Protein AF-A0A838TQR0-F1 (afdb_monomer_lite)

Structure (mmCIF, N/CA/C/O backbone):
data_AF-A0A838TQR0-F1
#
_entry.id   AF-A0A838TQR0-F1
#
loop_
_atom_site.group_PDB
_atom_site.id
_atom_site.type_symbol
_atom_site.label_atom_id
_atom_site.label_alt_id
_atom_site.label_comp_id
_atom_site.label_asym_id
_atom_site.label_entity_id
_atom_site.label_seq_id
_atom_site.pdbx_PDB_ins_code
_atom_site.Cartn_x
_atom_site.Cartn_y
_atom_site.Cartn_z
_atom_site.occupancy
_atom_site.B_iso_or_equiv
_atom_site.auth_seq_id
_atom_site.auth_comp_id
_atom_site.auth_asym_id
_atom_site.auth_atom_id
_atom_site.pdbx_PDB_model_num
ATOM 1 N N . MET A 1 1 ? 44.674 24.552 -0.986 1.00 38.97 1 MET A N 1
ATOM 2 C CA . MET A 1 1 ? 43.868 24.131 0.173 1.00 38.97 1 MET A CA 1
ATOM 3 C C . MET A 1 1 ? 42.492 23.821 -0.377 1.00 38.97 1 MET A C 1
ATOM 5 O O . MET A 1 1 ? 41.743 24.749 -0.631 1.00 38.97 1 MET A O 1
ATOM 9 N N . SER A 1 2 ? 42.257 22.562 -0.740 1.00 34.66 2 SER A N 1
ATOM 10 C CA . SER A 1 2 ? 40.967 22.082 -1.241 1.00 34.66 2 SER A CA 1
ATOM 11 C C . SER A 1 2 ? 40.223 21.453 -0.073 1.00 34.66 2 SER A C 1
ATOM 13 O O . SER A 1 2 ? 40.778 20.594 0.614 1.00 34.66 2 SER A O 1
ATOM 15 N N . GLU A 1 3 ? 39.014 21.939 0.168 1.00 34.41 3 GLU A N 1
ATOM 16 C CA . GLU A 1 3 ? 38.084 21.421 1.164 1.00 34.41 3 GLU A CA 1
ATOM 17 C C . GLU A 1 3 ? 37.769 19.961 0.825 1.00 34.41 3 GLU A C 1
ATOM 19 O O . GLU A 1 3 ? 37.373 19.641 -0.294 1.00 34.41 3 GLU A O 1
ATOM 24 N N . GLY A 1 4 ? 38.062 19.065 1.768 1.00 31.77 4 GLY A N 1
ATOM 25 C CA . GLY A 1 4 ? 37.747 17.651 1.642 1.00 31.77 4 GLY A CA 1
ATOM 26 C C . GLY A 1 4 ? 36.256 17.450 1.860 1.00 31.77 4 GLY A C 1
ATOM 27 O O . GLY A 1 4 ? 35.763 17.670 2.966 1.00 31.77 4 GLY A O 1
ATOM 28 N N . GLU A 1 5 ? 35.556 17.032 0.810 1.00 29.95 5 GLU A N 1
ATOM 29 C CA . GLU A 1 5 ? 34.219 16.459 0.915 1.00 29.95 5 GLU A CA 1
ATOM 30 C C . GLU A 1 5 ? 34.296 15.214 1.804 1.00 29.95 5 GLU A C 1
ATOM 32 O O . GLU A 1 5 ? 34.915 14.205 1.460 1.00 29.95 5 GLU A O 1
ATOM 37 N N . VAL A 1 6 ? 33.694 15.308 2.988 1.00 29.98 6 VAL A N 1
ATOM 38 C CA . VAL A 1 6 ? 33.450 14.152 3.845 1.00 29.98 6 VAL A CA 1
ATOM 39 C C . VAL A 1 6 ? 32.319 13.369 3.193 1.00 29.98 6 VAL A C 1
ATOM 41 O O . VAL A 1 6 ? 31.145 13.687 3.363 1.00 29.98 6 VAL A O 1
ATOM 44 N N . VAL A 1 7 ? 32.686 12.355 2.415 1.00 31.33 7 VAL A N 1
ATOM 45 C CA . VAL A 1 7 ? 31.759 11.312 1.981 1.00 31.33 7 VAL A CA 1
ATOM 46 C C . VAL A 1 7 ? 31.368 10.533 3.235 1.00 31.33 7 VAL A C 1
ATOM 48 O O . VAL A 1 7 ? 32.143 9.731 3.751 1.00 31.33 7 VAL A O 1
ATOM 51 N N . ILE A 1 8 ? 30.187 10.830 3.777 1.00 29.53 8 ILE A N 1
ATOM 52 C CA . ILE A 1 8 ? 29.560 10.001 4.804 1.00 29.53 8 ILE A CA 1
ATOM 53 C C . ILE A 1 8 ? 29.036 8.770 4.070 1.00 29.53 8 ILE A C 1
ATOM 55 O O . ILE A 1 8 ? 27.977 8.814 3.446 1.00 29.53 8 ILE A O 1
ATOM 59 N N . GLU A 1 9 ? 29.807 7.686 4.089 1.00 27.02 9 GLU A N 1
ATOM 60 C CA . GLU A 1 9 ? 29.288 6.384 3.686 1.00 27.02 9 GLU A CA 1
ATOM 61 C C . GLU A 1 9 ? 28.129 6.025 4.630 1.00 27.02 9 GLU A C 1
ATOM 63 O O . GLU A 1 9 ? 28.304 6.085 5.852 1.00 27.02 9 GLU A O 1
ATOM 68 N N . PRO A 1 10 ? 26.931 5.699 4.112 1.00 32.59 10 PRO A N 1
ATOM 69 C CA . PRO A 1 10 ? 25.857 5.219 4.960 1.00 32.59 10 PRO A CA 1
ATOM 70 C C . PRO A 1 10 ? 26.317 3.909 5.592 1.00 32.59 10 PRO A C 1
ATOM 72 O O . PRO A 1 10 ? 26.606 2.938 4.890 1.00 32.59 10 PRO A O 1
ATOM 75 N N . ASP A 1 11 ? 26.400 3.904 6.921 1.00 31.05 11 ASP A N 1
ATOM 76 C CA . ASP A 1 11 ? 26.649 2.709 7.710 1.00 31.05 11 ASP A CA 1
ATOM 77 C C . ASP A 1 11 ? 25.532 1.698 7.419 1.00 31.05 11 ASP A C 1
ATOM 79 O O . ASP A 1 11 ? 24.408 1.782 7.912 1.00 31.05 11 ASP A O 1
ATOM 83 N N . MET A 1 12 ? 25.842 0.776 6.511 1.00 32.06 12 MET A N 1
ATOM 84 C CA . MET A 1 12 ? 24.984 -0.321 6.082 1.00 32.06 12 MET A CA 1
ATOM 85 C C . MET A 1 12 ? 25.081 -1.509 7.046 1.00 32.06 12 MET A C 1
ATOM 87 O O . MET A 1 12 ? 24.573 -2.591 6.725 1.00 32.06 12 MET A O 1
ATOM 91 N N . SER A 1 13 ? 25.709 -1.347 8.222 1.00 32.78 13 SER A N 1
ATOM 92 C CA . SER A 1 13 ? 25.583 -2.330 9.287 1.00 32.78 13 SER A CA 1
ATOM 93 C C . SER A 1 13 ? 24.125 -2.341 9.747 1.00 32.78 13 SER A C 1
ATOM 95 O O . SER A 1 13 ? 23.623 -1.501 10.490 1.00 32.78 13 SER A O 1
ATOM 97 N N . ARG A 1 14 ? 23.383 -3.305 9.196 1.00 42.62 14 ARG A N 1
ATOM 98 C CA . ARG A 1 14 ? 22.066 -3.706 9.670 1.00 42.62 14 ARG A CA 1
ATOM 99 C C . ARG A 1 14 ? 22.234 -4.244 11.086 1.00 42.62 14 ARG A C 1
ATOM 101 O O . ARG A 1 14 ? 22.196 -5.454 11.298 1.00 42.62 14 ARG A O 1
ATOM 108 N N . ASP A 1 15 ? 22.312 -3.345 12.056 1.00 35.53 15 ASP A N 1
ATOM 109 C CA . ASP A 1 15 ? 21.733 -3.597 13.360 1.00 35.53 15 ASP A CA 1
ATOM 110 C C . ASP A 1 15 ? 20.229 -3.754 13.111 1.00 35.53 15 ASP A C 1
ATOM 112 O O . ASP A 1 15 ? 19.407 -2.846 13.257 1.00 35.53 15 ASP A O 1
ATOM 116 N N . HIS A 1 16 ? 19.844 -4.971 12.723 1.00 42.84 16 HIS A N 1
ATOM 117 C CA . HIS A 1 16 ? 18.622 -5.552 13.232 1.00 42.84 16 HIS A CA 1
ATOM 118 C C . HIS A 1 16 ? 18.764 -5.506 14.754 1.00 42.84 16 HIS A C 1
ATOM 120 O O . HIS A 1 16 ? 19.134 -6.505 15.357 1.00 42.84 16 HIS A O 1
ATOM 126 N N . GLN A 1 17 ? 18.540 -4.332 15.367 1.00 45.12 17 GLN A N 1
ATOM 127 C CA . GLN A 1 17 ? 18.356 -4.222 16.802 1.00 45.12 17 GLN A CA 1
ATOM 128 C C . GLN A 1 17 ? 17.392 -5.335 17.140 1.00 45.12 17 GLN A C 1
ATOM 130 O O . GLN A 1 17 ? 16.280 -5.346 16.601 1.00 45.12 17 GLN A O 1
ATOM 135 N N . ASP A 1 18 ? 17.885 -6.301 17.912 1.00 49.47 18 ASP A N 1
ATOM 136 C CA . ASP A 1 18 ? 17.183 -7.523 18.245 1.00 49.47 18 ASP A CA 1
ATOM 137 C C . ASP A 1 18 ? 15.794 -7.107 18.734 1.00 49.47 18 ASP A C 1
ATOM 139 O O . ASP A 1 18 ? 15.617 -6.638 19.862 1.00 49.47 18 ASP A O 1
ATOM 143 N N . VAL A 1 19 ? 14.797 -7.216 17.853 1.00 51.38 19 VAL A N 1
ATOM 144 C CA . VAL A 1 19 ? 13.394 -6.927 18.179 1.00 51.38 19 VAL A CA 1
ATOM 145 C C . VAL A 1 19 ? 12.918 -7.953 19.221 1.00 51.38 19 VAL A C 1
ATOM 147 O O . VAL A 1 19 ? 11.976 -7.706 19.971 1.00 51.38 19 VAL A O 1
ATOM 150 N N . ASP A 1 20 ? 13.654 -9.065 19.323 1.00 51.81 20 ASP A N 1
ATOM 151 C CA . ASP A 1 20 ? 13.573 -10.092 20.354 1.00 51.81 20 ASP A CA 1
ATOM 152 C C . ASP A 1 20 ? 14.434 -9.830 21.598 1.00 51.81 20 ASP A C 1
ATOM 154 O O . ASP A 1 20 ? 14.350 -10.595 22.565 1.00 51.81 20 ASP A O 1
ATOM 158 N N . SER A 1 21 ? 15.217 -8.746 21.649 1.00 62.72 21 SER A N 1
ATOM 159 C CA . SER A 1 21 ? 15.931 -8.400 22.874 1.00 62.72 21 SER A CA 1
ATOM 160 C C . SER A 1 21 ? 14.900 -8.087 23.952 1.00 62.72 21 SER A C 1
ATOM 162 O O . SER A 1 21 ? 13.988 -7.268 23.790 1.00 62.72 21 SER A O 1
ATOM 164 N N . LYS A 1 22 ? 15.047 -8.746 25.103 1.00 63.50 22 LYS A N 1
ATOM 165 C CA . LYS A 1 22 ? 14.212 -8.490 26.284 1.00 63.50 22 LYS A CA 1
ATOM 166 C C . LYS A 1 22 ? 14.175 -6.998 26.643 1.00 63.50 22 LYS A C 1
ATOM 168 O O . LYS A 1 22 ? 13.172 -6.522 27.169 1.00 63.50 22 LYS A O 1
ATOM 173 N N . ASP A 1 23 ? 15.238 -6.260 26.319 1.00 65.75 23 ASP A N 1
ATOM 174 C CA . ASP A 1 23 ? 15.335 -4.818 26.524 1.00 65.75 23 ASP A CA 1
ATOM 175 C C . ASP A 1 23 ? 14.471 -3.989 25.569 1.00 65.75 23 ASP A C 1
ATOM 177 O O . ASP A 1 23 ? 13.824 -3.045 26.033 1.00 65.75 23 ASP A O 1
ATOM 181 N N . PHE A 1 24 ? 14.389 -4.352 24.283 1.00 67.88 24 PHE A N 1
ATOM 182 C CA . PHE A 1 24 ? 13.462 -3.714 23.345 1.00 67.88 24 PHE A CA 1
ATOM 183 C C . PHE A 1 24 ? 12.014 -3.869 23.825 1.00 67.88 24 PHE A C 1
ATOM 185 O O . PHE A 1 24 ? 11.260 -2.893 23.869 1.00 67.88 24 PHE A O 1
ATOM 192 N N . ARG A 1 25 ? 11.645 -5.077 24.272 1.00 68.06 25 ARG A N 1
ATOM 193 C CA . ARG A 1 25 ? 10.298 -5.384 24.782 1.00 68.06 25 ARG A CA 1
ATOM 194 C C . ARG A 1 25 ? 9.963 -4.605 26.051 1.00 68.06 25 ARG A C 1
ATOM 196 O O . ARG A 1 25 ? 8.901 -3.996 26.130 1.00 68.06 25 ARG A O 1
ATOM 203 N N . ARG A 1 26 ? 10.893 -4.557 27.013 1.00 69.12 26 ARG A N 1
ATOM 204 C CA . ARG A 1 26 ? 10.710 -3.863 28.300 1.00 69.12 26 ARG A CA 1
ATOM 205 C C . ARG A 1 26 ? 10.408 -2.369 28.143 1.00 69.12 26 ARG A C 1
ATOM 207 O O . ARG A 1 26 ? 9.740 -1.807 29.003 1.00 69.12 26 ARG A O 1
ATOM 214 N N . LYS A 1 27 ? 10.908 -1.723 27.084 1.00 75.56 27 LYS A N 1
ATOM 215 C CA . LYS A 1 27 ? 10.713 -0.281 26.852 1.00 75.56 27 LYS A CA 1
ATOM 216 C C . LYS A 1 27 ? 9.588 0.026 25.865 1.00 75.56 27 LYS A C 1
ATOM 218 O O . LYS A 1 27 ? 8.801 0.933 26.111 1.00 75.56 27 LYS A O 1
ATOM 223 N N . THR A 1 28 ? 9.508 -0.719 24.765 1.00 78.00 28 THR A N 1
ATOM 224 C CA . THR A 1 28 ? 8.593 -0.400 23.657 1.00 78.00 28 THR A CA 1
ATOM 225 C C . THR A 1 28 ? 7.153 -0.765 23.978 1.00 78.00 28 THR A C 1
ATOM 227 O O . THR A 1 28 ? 6.253 -0.001 23.648 1.00 78.00 28 THR A O 1
ATOM 230 N N . LEU A 1 29 ? 6.923 -1.912 24.625 1.00 79.00 29 LEU A N 1
ATOM 231 C CA . LEU A 1 29 ? 5.567 -2.393 24.879 1.00 79.00 29 LEU A CA 1
ATOM 232 C C . LEU A 1 29 ? 4.777 -1.432 25.793 1.00 79.00 29 LEU A C 1
ATOM 234 O O . LEU A 1 29 ? 3.723 -0.976 25.354 1.00 79.00 29 LEU A O 1
ATOM 238 N N . PRO A 1 30 ? 5.304 -0.984 26.955 1.00 83.31 30 PRO A N 1
ATOM 239 C CA . PRO A 1 30 ? 4.598 -0.004 27.786 1.00 83.31 30 PRO A CA 1
ATOM 240 C C . PRO A 1 30 ? 4.387 1.345 27.087 1.00 83.31 30 PRO A C 1
ATOM 242 O O . PRO A 1 30 ? 3.348 1.978 27.250 1.00 83.31 30 PRO A O 1
ATOM 245 N N . ALA A 1 31 ? 5.359 1.797 26.286 1.00 84.94 31 ALA A N 1
ATOM 246 C CA . ALA A 1 31 ? 5.232 3.045 25.534 1.00 84.94 31 ALA A CA 1
ATOM 247 C C . ALA A 1 31 ? 4.132 2.957 24.466 1.00 84.94 31 ALA A C 1
ATOM 249 O O . ALA A 1 31 ? 3.400 3.922 24.247 1.00 84.94 31 ALA A O 1
ATOM 250 N N . LEU A 1 32 ? 4.002 1.798 23.819 1.00 84.00 32 LEU A N 1
ATOM 251 C CA . LEU A 1 32 ? 2.978 1.540 22.817 1.00 84.00 32 LEU A CA 1
ATOM 252 C C . LEU A 1 32 ? 1.589 1.402 23.448 1.00 84.00 32 LEU A C 1
ATOM 254 O O . LEU A 1 32 ? 0.643 1.978 22.922 1.00 84.00 32 LEU A O 1
ATOM 258 N N . GLU A 1 33 ? 1.471 0.719 24.587 1.00 84.25 33 GLU A N 1
ATOM 259 C CA . GLU A 1 33 ? 0.237 0.673 25.384 1.00 84.25 33 GLU A CA 1
ATOM 260 C C . GLU A 1 33 ? -0.217 2.078 25.791 1.00 84.25 33 GLU A C 1
ATOM 262 O O . GLU A 1 33 ? -1.377 2.440 25.600 1.00 84.25 33 GLU A O 1
ATOM 267 N N . GLU A 1 34 ? 0.705 2.906 26.284 1.00 86.81 34 GLU A N 1
ATOM 268 C CA . GLU A 1 34 ? 0.414 4.290 26.659 1.00 86.81 34 GLU A CA 1
ATOM 269 C C . GLU A 1 34 ? 0.047 5.153 25.444 1.00 86.81 34 GLU A C 1
ATOM 271 O O . GLU A 1 34 ? -0.871 5.970 25.498 1.00 86.81 34 GLU A O 1
ATOM 276 N N . PHE A 1 35 ? 0.730 4.977 24.310 1.00 89.00 35 PHE A N 1
ATOM 277 C CA . PHE A 1 35 ? 0.359 5.650 23.066 1.00 89.00 35 PHE A CA 1
ATOM 278 C C . PHE A 1 35 ? -1.048 5.267 22.616 1.00 89.00 35 PHE A C 1
ATOM 280 O O . PHE A 1 35 ? -1.826 6.148 22.256 1.00 89.00 35 PHE A O 1
ATOM 287 N N . VAL A 1 36 ? -1.387 3.979 22.660 1.00 85.44 36 VAL A N 1
ATOM 288 C CA . VAL A 1 36 ? -2.709 3.477 22.284 1.00 85.44 36 VAL A CA 1
ATOM 289 C C . VAL A 1 36 ? -3.773 4.068 23.207 1.00 85.44 36 VAL A C 1
ATOM 291 O O . VAL A 1 36 ? -4.711 4.680 22.705 1.00 85.44 36 VAL A O 1
ATOM 294 N N . LYS A 1 37 ? -3.571 4.029 24.531 1.00 86.31 37 LYS A N 1
ATOM 295 C CA . LYS A 1 37 ? -4.474 4.644 25.521 1.00 86.31 37 LYS A CA 1
ATOM 296 C C . LYS A 1 37 ? -4.683 6.138 25.285 1.00 86.31 37 LYS A C 1
ATOM 298 O O . LYS A 1 37 ? -5.816 6.605 25.240 1.00 86.31 37 LYS A O 1
ATOM 303 N N . ARG A 1 38 ? -3.610 6.899 25.059 1.00 88.88 38 ARG A N 1
ATOM 304 C CA . ARG A 1 38 ? -3.718 8.338 24.752 1.00 88.88 38 ARG A CA 1
ATOM 305 C C . ARG A 1 38 ? -4.386 8.604 23.406 1.00 88.88 38 ARG A C 1
ATOM 307 O O . ARG A 1 38 ? -5.100 9.595 23.272 1.00 88.88 38 ARG A O 1
ATOM 314 N N . SER A 1 39 ? -4.184 7.724 22.427 1.00 89.38 39 SER A N 1
ATOM 315 C CA . SE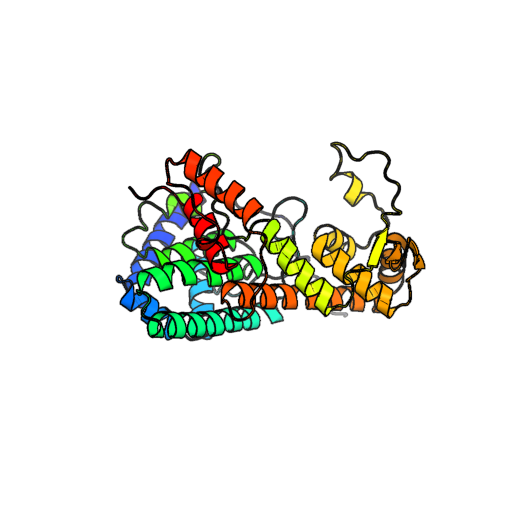R A 1 39 ? -4.818 7.836 21.113 1.00 89.38 39 SER A CA 1
ATOM 316 C C . SER A 1 39 ? -6.337 7.703 21.198 1.00 89.38 39 SER A C 1
ATOM 318 O O . SER A 1 39 ? -7.020 8.301 20.374 1.00 89.38 39 SER A O 1
ATOM 320 N N . GLU A 1 40 ? -6.888 7.023 22.211 1.00 87.62 40 GLU A N 1
ATOM 321 C CA . GLU A 1 40 ? -8.341 6.973 22.442 1.00 87.62 40 GLU A CA 1
ATOM 322 C C . GLU A 1 40 ? -8.957 8.366 22.584 1.00 87.62 40 GLU A C 1
ATOM 324 O O . GLU A 1 40 ? -10.038 8.622 22.065 1.00 87.62 40 GLU A O 1
ATOM 329 N N . LEU A 1 41 ? -8.246 9.299 23.225 1.00 87.69 41 LEU A N 1
ATOM 330 C CA . LEU A 1 41 ? -8.719 10.675 23.404 1.00 87.69 41 LEU A CA 1
ATOM 331 C C . LEU A 1 41 ? -8.808 11.441 22.079 1.00 87.69 41 LEU A C 1
ATOM 333 O O . LEU A 1 41 ? -9.540 12.422 21.984 1.00 87.69 41 LEU A O 1
ATOM 337 N N . THR A 1 42 ? -8.040 11.019 21.072 1.00 88.94 42 THR A N 1
ATOM 338 C CA . THR A 1 42 ? -7.986 11.662 19.753 1.00 88.94 42 THR A CA 1
ATOM 339 C C . THR A 1 42 ? -8.881 10.956 18.735 1.00 88.94 42 THR A C 1
ATOM 341 O O . THR A 1 42 ? -9.584 11.622 17.982 1.00 88.94 42 THR A O 1
ATOM 344 N N . ILE A 1 43 ? -8.858 9.622 18.708 1.00 90.94 43 ILE A N 1
ATOM 345 C CA . ILE A 1 43 ? -9.573 8.787 17.731 1.00 90.94 43 ILE A CA 1
ATOM 346 C C . ILE A 1 43 ? -11.003 8.480 18.211 1.00 90.94 43 ILE A C 1
ATOM 348 O O . ILE A 1 43 ? -11.919 8.357 17.403 1.00 90.94 43 ILE A O 1
ATOM 352 N N . GLY A 1 44 ? -11.214 8.392 19.525 1.00 90.38 44 GLY A N 1
ATOM 353 C CA . GLY A 1 44 ? -12.473 7.997 20.148 1.00 90.38 44 GLY A CA 1
ATOM 354 C C . GLY A 1 44 ? -12.531 6.519 20.536 1.00 90.38 44 GLY A C 1
ATOM 355 O O . GLY A 1 44 ? -11.768 5.687 20.040 1.00 90.38 44 GLY A O 1
ATOM 356 N N . SER A 1 45 ? -13.467 6.202 21.431 1.00 89.38 45 SER A N 1
ATOM 357 C CA . SER A 1 45 ? -13.665 4.866 22.005 1.00 89.38 45 SER A CA 1
ATOM 358 C C . SER A 1 45 ? -14.807 4.085 21.351 1.00 89.38 45 SER A C 1
ATOM 360 O O . SER A 1 45 ? -14.872 2.864 21.488 1.00 89.38 45 SER A O 1
ATOM 362 N N . THR A 1 46 ? -15.702 4.750 20.609 1.00 92.62 46 THR A N 1
ATOM 363 C CA . THR A 1 46 ? -16.813 4.088 19.900 1.00 92.62 46 THR A CA 1
ATOM 364 C C . THR A 1 46 ? -16.572 3.997 18.390 1.00 92.62 46 THR A C 1
ATOM 366 O O . THR A 1 46 ? -15.816 4.799 17.830 1.00 92.62 46 THR A O 1
ATOM 369 N N . PRO A 1 47 ? -17.220 3.053 17.678 1.00 94.81 47 PRO A N 1
ATOM 370 C CA . PRO A 1 47 ? -17.169 3.000 16.220 1.00 94.81 47 PRO A CA 1
ATOM 371 C C . PRO A 1 47 ? -17.518 4.336 15.543 1.00 94.81 47 PRO A C 1
ATOM 373 O O . PRO A 1 47 ? -16.791 4.781 14.660 1.00 94.81 47 PRO A O 1
ATOM 376 N N . GLU A 1 48 ? -18.570 5.014 16.005 1.00 96.50 48 GLU A N 1
ATOM 377 C CA . GLU A 1 48 ? -19.032 6.314 15.497 1.00 96.50 48 GLU A CA 1
ATOM 378 C C . GLU A 1 48 ? -17.929 7.371 15.580 1.00 96.50 48 GLU A C 1
ATOM 380 O O . GLU A 1 48 ? -17.655 8.071 14.607 1.00 96.50 48 GLU A O 1
ATOM 385 N N . GLN A 1 49 ? -17.279 7.476 16.743 1.00 95.69 49 GLN A N 1
ATOM 386 C CA . GLN A 1 49 ? -16.233 8.468 16.974 1.00 95.69 49 GLN A CA 1
ATOM 387 C C . GLN A 1 49 ? -15.013 8.206 16.093 1.00 95.69 49 GLN A C 1
ATOM 389 O O . GLN A 1 49 ? -14.475 9.142 15.511 1.00 95.69 49 GLN A O 1
ATOM 394 N N . ARG A 1 50 ? -14.625 6.940 15.922 1.00 94.88 50 ARG A N 1
ATOM 395 C CA . ARG A 1 50 ? -13.471 6.569 15.092 1.00 94.88 50 ARG A CA 1
ATOM 396 C C . ARG A 1 50 ? -13.723 6.796 13.608 1.00 94.88 50 ARG A C 1
ATOM 398 O O . ARG A 1 50 ? -12.835 7.278 12.905 1.00 94.88 50 ARG A O 1
ATOM 405 N N . VAL A 1 51 ? -14.934 6.506 13.128 1.00 96.56 51 VAL A N 1
ATOM 406 C CA . VAL A 1 51 ? -15.332 6.852 11.757 1.00 96.56 51 VAL A CA 1
ATOM 407 C C . VAL A 1 51 ? -15.352 8.370 11.577 1.00 96.56 51 VAL A C 1
ATOM 409 O O . VAL A 1 51 ? -14.834 8.868 10.577 1.00 96.56 51 VAL A O 1
ATOM 412 N N . ALA A 1 52 ? -15.883 9.122 12.545 1.00 96.12 52 ALA A N 1
ATOM 413 C CA . ALA A 1 52 ? -15.876 10.583 12.508 1.00 96.12 52 ALA A CA 1
ATOM 414 C C . ALA A 1 52 ? -14.446 11.149 12.486 1.00 96.12 52 ALA A C 1
ATOM 416 O O . ALA A 1 52 ? -14.139 12.002 11.656 1.00 96.12 52 ALA A O 1
ATOM 417 N N . TRP A 1 53 ? -13.552 10.626 13.329 1.00 95.56 53 TRP A N 1
ATOM 418 C CA . TRP A 1 53 ? -12.138 10.990 13.330 1.00 95.56 53 TRP A CA 1
ATOM 419 C C . TRP A 1 53 ? -11.510 10.750 11.958 1.00 95.56 53 TRP A C 1
ATOM 421 O O . TRP A 1 53 ? -10.923 11.660 11.381 1.00 95.56 53 TRP A O 1
ATOM 431 N N . LEU A 1 54 ? -11.684 9.556 11.392 1.00 94.44 54 LEU A N 1
ATOM 432 C CA . LEU A 1 54 ? -11.030 9.181 10.143 1.00 94.44 54 LEU A CA 1
ATOM 433 C C . LEU A 1 54 ? -11.593 9.935 8.924 1.00 94.44 54 LEU A C 1
ATOM 435 O O . LEU A 1 54 ? -10.838 10.294 8.021 1.00 94.44 54 LEU A O 1
ATOM 439 N N . THR A 1 55 ? -12.895 10.234 8.914 1.00 94.62 55 THR A N 1
ATOM 440 C CA . THR A 1 55 ? -13.547 11.042 7.864 1.00 94.62 55 THR A CA 1
ATOM 441 C C . THR A 1 55 ? -13.188 12.528 7.925 1.00 94.62 55 THR A C 1
ATOM 443 O O . THR A 1 55 ? -13.268 13.205 6.905 1.00 94.62 55 THR A O 1
ATOM 446 N N . GLN A 1 56 ? -12.749 13.028 9.084 1.00 95.19 56 GLN A N 1
ATOM 447 C CA . GLN A 1 56 ? -12.328 14.422 9.285 1.00 95.19 56 GLN A CA 1
ATOM 448 C C . GLN A 1 56 ? -10.802 14.593 9.358 1.00 95.19 56 GLN A C 1
ATOM 450 O O . GLN A 1 56 ? -10.307 15.719 9.443 1.00 95.19 56 GLN A O 1
ATOM 455 N N . LEU A 1 57 ? -10.047 13.492 9.337 1.00 95.81 57 LEU A N 1
ATOM 456 C CA . LEU A 1 57 ? -8.597 13.498 9.474 1.00 95.81 57 LEU A CA 1
ATOM 457 C C . LEU A 1 57 ? -7.950 14.257 8.310 1.00 95.81 57 LEU A C 1
ATOM 459 O O . LEU A 1 57 ? -8.142 13.912 7.143 1.00 95.81 57 LEU A O 1
ATOM 463 N N . SER A 1 58 ? -7.162 15.288 8.619 1.00 97.19 58 SER A N 1
ATOM 464 C CA . SER A 1 58 ? -6.401 16.001 7.595 1.00 97.19 58 SER A CA 1
ATOM 465 C C . SER A 1 58 ? -5.192 15.169 7.137 1.00 97.19 58 SER A C 1
ATOM 467 O O . SER A 1 58 ? -4.656 14.380 7.923 1.00 97.19 58 SER A O 1
ATOM 469 N N . PRO A 1 59 ? -4.701 15.367 5.899 1.00 96.94 59 PRO A N 1
ATOM 470 C CA . PRO A 1 59 ? -3.512 14.667 5.415 1.00 96.94 59 PRO A CA 1
ATOM 471 C C . PRO A 1 59 ? -2.272 14.867 6.300 1.00 96.94 59 PRO A C 1
ATOM 473 O O . PRO A 1 59 ? -1.578 13.904 6.611 1.00 96.94 59 PRO A O 1
ATOM 476 N N . HIS A 1 60 ? -2.041 16.092 6.784 1.00 95.81 60 HIS A N 1
ATOM 477 C CA . HIS A 1 60 ? -0.936 16.393 7.701 1.00 95.81 60 HIS A CA 1
ATOM 478 C C . HIS A 1 60 ? -1.089 15.662 9.041 1.00 95.81 60 HIS A C 1
ATOM 480 O O . HIS A 1 60 ? -0.143 15.047 9.524 1.00 95.81 60 HIS A O 1
ATOM 486 N N . ASN A 1 61 ? -2.297 15.656 9.616 1.00 95.75 61 ASN A N 1
ATOM 487 C CA . ASN A 1 61 ? -2.547 14.966 10.881 1.00 95.75 61 ASN A CA 1
ATOM 488 C C . ASN A 1 61 ? -2.377 13.447 10.739 1.00 95.75 61 ASN A C 1
ATOM 490 O O . ASN A 1 61 ? -1.944 12.799 11.687 1.00 95.75 61 ASN A O 1
ATOM 494 N N . MET A 1 62 ? -2.686 12.873 9.570 1.00 95.88 62 MET A N 1
ATOM 495 C CA . MET A 1 62 ? -2.375 11.472 9.276 1.00 95.88 62 MET A CA 1
ATOM 496 C C . MET A 1 62 ? -0.864 11.224 9.270 1.00 95.88 62 MET A C 1
ATOM 498 O O . MET A 1 62 ? -0.408 10.270 9.905 1.00 95.88 62 MET A O 1
ATOM 502 N N . SER A 1 63 ? -0.090 12.062 8.571 1.00 95.88 63 SER A N 1
ATOM 503 C CA . SER A 1 63 ? 1.373 11.945 8.537 1.00 95.88 63 SER A CA 1
ATOM 504 C C . SER A 1 63 ? 1.958 12.010 9.952 1.00 95.88 63 SER A C 1
ATOM 506 O O . SER A 1 63 ? 2.659 11.083 10.365 1.00 95.88 63 SER A O 1
ATOM 508 N N . ASP A 1 64 ? 1.590 13.032 10.730 1.00 94.94 64 ASP A N 1
ATOM 509 C CA . ASP A 1 64 ? 2.044 13.211 12.114 1.00 94.94 64 ASP A CA 1
ATOM 510 C C . ASP A 1 64 ? 1.676 12.024 13.001 1.00 94.94 64 ASP A C 1
ATOM 512 O O . ASP A 1 64 ? 2.497 11.537 13.782 1.00 94.94 64 ASP A O 1
ATOM 516 N N . PHE A 1 65 ? 0.445 11.530 12.869 1.00 94.62 65 PHE A N 1
ATOM 517 C CA . PHE A 1 65 ? -0.032 10.394 13.641 1.00 94.62 65 PHE A CA 1
ATOM 518 C C . PHE A 1 65 ? 0.802 9.139 13.365 1.00 94.62 65 PHE A C 1
ATOM 520 O O . PHE A 1 65 ? 1.236 8.456 14.295 1.00 94.62 65 PHE A O 1
ATOM 527 N N . LEU A 1 66 ? 1.078 8.843 12.091 1.00 94.88 66 LEU A N 1
ATOM 528 C CA . LEU A 1 66 ? 1.889 7.690 11.704 1.00 94.88 66 LEU A CA 1
ATOM 529 C C . LEU A 1 66 ? 3.348 7.834 12.137 1.00 94.88 66 LEU A C 1
ATOM 531 O O . LEU A 1 66 ? 3.947 6.842 12.558 1.00 94.88 66 LEU A O 1
ATOM 535 N N . ILE A 1 67 ? 3.909 9.043 12.061 1.00 93.88 67 ILE A N 1
ATOM 536 C CA . ILE A 1 67 ? 5.254 9.352 12.557 1.00 93.88 67 ILE A CA 1
ATOM 537 C C . ILE A 1 67 ? 5.323 9.073 14.061 1.00 93.88 67 ILE A C 1
ATOM 539 O O . ILE A 1 67 ? 6.178 8.305 14.497 1.00 93.88 67 ILE A O 1
ATOM 543 N N . GLN A 1 68 ? 4.392 9.604 14.856 1.00 92.56 68 GLN A N 1
ATOM 544 C CA . GLN A 1 68 ? 4.370 9.383 16.307 1.00 92.56 68 GLN A CA 1
ATOM 545 C C . GLN A 1 68 ? 4.160 7.908 16.667 1.00 92.56 68 GLN A C 1
ATOM 547 O O . GLN A 1 68 ? 4.834 7.376 17.556 1.00 92.56 68 GLN A O 1
ATOM 552 N N . LEU A 1 69 ? 3.271 7.220 15.946 1.00 91.62 69 LEU A N 1
ATOM 553 C CA . LEU A 1 69 ? 3.048 5.790 16.120 1.00 91.62 69 LEU A CA 1
ATOM 554 C C . LEU A 1 69 ? 4.320 4.985 15.812 1.00 91.62 69 LEU A C 1
ATOM 556 O O . LEU A 1 69 ? 4.695 4.104 16.586 1.00 91.62 69 LEU A O 1
ATOM 560 N N . ASN A 1 70 ? 5.005 5.266 14.700 1.00 91.19 70 ASN A N 1
ATOM 561 C CA . ASN A 1 70 ? 6.240 4.568 14.338 1.00 91.19 70 ASN A CA 1
ATOM 562 C C . ASN A 1 70 ? 7.392 4.885 15.299 1.00 91.19 70 ASN A C 1
ATOM 564 O O . ASN A 1 70 ? 8.097 3.959 15.695 1.00 91.19 70 ASN A O 1
ATOM 568 N N . ALA A 1 71 ? 7.546 6.145 15.716 1.00 89.25 71 ALA A N 1
ATOM 569 C CA . ALA A 1 71 ? 8.534 6.557 16.711 1.00 89.25 71 ALA A CA 1
ATOM 570 C C . ALA A 1 71 ? 8.332 5.788 18.023 1.00 89.25 71 ALA A C 1
ATOM 572 O O . ALA A 1 71 ? 9.264 5.157 18.522 1.00 89.25 71 ALA A O 1
ATOM 573 N N . THR A 1 72 ? 7.085 5.718 18.504 1.00 87.88 72 THR A N 1
ATOM 574 C CA . THR A 1 72 ? 6.718 4.926 19.687 1.00 87.88 72 THR A CA 1
ATOM 575 C C . THR A 1 72 ? 7.038 3.446 19.482 1.00 87.88 72 THR A C 1
ATOM 577 O O . THR A 1 72 ? 7.690 2.828 20.319 1.00 87.88 72 THR A O 1
ATOM 580 N N . ALA A 1 73 ? 6.648 2.877 18.337 1.00 81.81 73 ALA A N 1
ATOM 581 C CA . ALA A 1 73 ? 6.888 1.473 18.009 1.00 81.81 73 ALA A CA 1
ATOM 582 C C . ALA A 1 73 ? 8.375 1.126 17.794 1.00 81.81 73 ALA A C 1
ATOM 584 O O . ALA A 1 73 ? 8.723 -0.057 17.759 1.00 81.81 73 ALA A O 1
ATOM 585 N N . ARG A 1 74 ? 9.247 2.126 17.618 1.00 78.75 74 ARG A N 1
ATOM 586 C CA . ARG A 1 74 ? 10.712 1.991 17.544 1.00 78.75 74 ARG A CA 1
ATOM 587 C C . ARG A 1 74 ? 11.410 2.382 18.849 1.00 78.75 74 ARG A C 1
ATOM 589 O O . ARG A 1 74 ? 12.606 2.142 18.962 1.00 78.75 74 ARG A O 1
ATOM 596 N N . GLY A 1 75 ? 10.695 2.968 19.810 1.00 77.50 75 GLY A N 1
ATOM 597 C CA . GLY A 1 75 ? 11.279 3.521 21.031 1.00 77.50 75 GLY A CA 1
ATOM 598 C C . GLY A 1 75 ? 12.177 4.742 20.788 1.00 77.50 75 GLY A C 1
ATOM 599 O O . GLY A 1 75 ? 13.134 4.935 21.533 1.00 77.50 75 GLY A O 1
ATOM 600 N N . ILE A 1 76 ? 11.904 5.533 19.744 1.00 79.06 76 ILE A N 1
ATOM 601 C CA . ILE A 1 76 ? 12.672 6.736 19.377 1.00 79.06 76 ILE A CA 1
ATOM 602 C C . ILE A 1 76 ? 11.992 7.977 19.965 1.00 79.06 76 ILE A C 1
ATOM 604 O O . ILE A 1 76 ? 10.770 8.104 19.899 1.00 79.06 76 ILE A O 1
ATOM 608 N N . THR A 1 77 ? 12.786 8.889 20.532 1.00 68.50 77 THR A N 1
ATOM 609 C CA . THR A 1 77 ? 12.313 10.117 21.200 1.00 68.50 77 THR A CA 1
ATOM 610 C C . THR A 1 77 ? 12.670 11.416 20.473 1.00 68.50 77 THR A C 1
ATOM 612 O O . THR A 1 77 ? 12.173 12.471 20.861 1.00 68.50 77 THR A O 1
ATOM 615 N N . ASP A 1 78 ? 13.524 11.353 19.451 1.00 71.94 78 ASP A N 1
ATOM 616 C CA . ASP A 1 78 ? 13.999 12.523 18.703 1.00 71.94 78 ASP A CA 1
ATOM 617 C C . ASP A 1 78 ? 13.031 12.919 17.575 1.00 71.94 78 ASP A C 1
ATOM 619 O O . ASP A 1 78 ? 12.031 12.238 17.330 1.00 71.94 78 ASP A O 1
ATOM 623 N N . GLN A 1 79 ? 13.315 14.035 16.885 1.00 66.88 79 GLN A N 1
ATOM 624 C CA . GLN A 1 79 ? 12.537 14.450 15.713 1.00 66.88 79 GLN A CA 1
ATOM 625 C C . GLN A 1 79 ? 12.489 13.317 14.689 1.00 66.88 79 GLN A C 1
ATOM 627 O O . GLN A 1 79 ? 13.519 12.869 14.187 1.00 66.88 79 GLN A O 1
ATOM 632 N N . HIS A 1 80 ? 11.273 12.871 14.387 1.00 76.12 80 HIS A N 1
ATOM 633 C CA . HIS A 1 80 ? 11.030 11.745 13.501 1.00 76.12 80 HIS A CA 1
ATOM 634 C C . HIS A 1 80 ? 10.291 12.211 12.252 1.00 76.12 80 HIS A C 1
ATOM 636 O O . HIS A 1 80 ? 9.442 13.099 12.314 1.00 76.12 80 HIS A O 1
ATOM 642 N N . THR A 1 81 ? 10.633 11.625 11.111 1.00 87.44 81 THR A N 1
ATOM 643 C CA . THR A 1 81 ? 10.026 11.922 9.808 1.00 87.44 81 THR A CA 1
ATOM 644 C C . THR A 1 81 ? 9.826 10.616 9.042 1.00 87.44 81 THR A C 1
ATOM 646 O O . THR A 1 81 ? 10.156 9.533 9.532 1.00 87.44 81 THR A O 1
ATOM 649 N N . PHE A 1 82 ? 9.268 10.685 7.836 1.00 90.06 82 PHE A N 1
ATOM 650 C CA . PHE A 1 82 ? 9.360 9.556 6.920 1.00 90.06 82 PHE A CA 1
ATOM 651 C C . PHE A 1 82 ? 10.828 9.371 6.503 1.00 90.06 82 PHE A C 1
ATOM 653 O O . PHE A 1 82 ? 11.347 10.126 5.690 1.00 90.06 82 PHE A O 1
ATOM 660 N N . ASP A 1 83 ? 11.484 8.353 7.060 1.00 87.38 83 ASP A N 1
ATOM 661 C CA . ASP A 1 83 ? 12.887 7.973 6.824 1.00 87.38 83 ASP A CA 1
ATOM 662 C C . ASP A 1 83 ? 12.992 6.713 5.943 1.00 87.38 83 ASP A C 1
ATOM 664 O O . ASP A 1 83 ? 13.896 5.893 6.065 1.00 87.38 83 ASP A O 1
ATOM 668 N N . GLY A 1 84 ? 12.001 6.530 5.072 1.00 80.81 84 GLY A N 1
ATOM 669 C CA . GLY A 1 84 ? 11.757 5.334 4.277 1.00 80.81 84 GLY A CA 1
ATOM 670 C C . GLY A 1 84 ? 12.738 5.046 3.122 1.00 80.81 84 GLY A C 1
ATOM 671 O O . GLY A 1 84 ? 12.503 4.123 2.335 1.00 80.81 84 GLY A O 1
ATOM 672 N N . GLU A 1 85 ? 13.737 5.892 2.904 1.00 81.62 85 GLU A N 1
ATOM 673 C CA . GLU A 1 85 ? 14.514 5.924 1.662 1.00 81.62 85 GLU A CA 1
ATOM 674 C C . GLU A 1 85 ? 15.420 4.691 1.499 1.00 81.62 85 GLU A C 1
ATOM 676 O O . GLU A 1 85 ? 16.033 4.218 2.451 1.00 81.62 85 GLU A O 1
ATOM 681 N N . GLY A 1 86 ? 15.479 4.128 0.285 1.00 68.19 86 GLY A N 1
ATOM 682 C CA . GLY A 1 86 ? 16.386 3.015 -0.040 1.00 68.19 86 GLY A CA 1
ATOM 683 C C . GLY A 1 86 ? 16.070 1.665 0.626 1.00 68.19 86 GLY A C 1
ATOM 684 O O . GLY A 1 86 ? 16.853 0.722 0.511 1.00 68.19 86 GLY A O 1
ATOM 685 N N . ILE A 1 87 ? 14.933 1.536 1.313 1.00 67.38 87 ILE A N 1
ATOM 686 C CA . ILE A 1 87 ? 14.575 0.317 2.051 1.00 67.38 87 ILE A CA 1
ATOM 687 C C . ILE A 1 87 ? 14.159 -0.804 1.113 1.00 67.38 87 ILE A C 1
ATOM 689 O O . ILE A 1 87 ? 13.405 -0.598 0.171 1.00 67.38 87 ILE A O 1
ATOM 693 N N . GLN A 1 88 ? 14.549 -2.030 1.449 1.00 62.47 88 GLN A N 1
ATOM 694 C CA . GLN A 1 88 ? 14.005 -3.243 0.843 1.00 62.47 88 GLN A CA 1
ATOM 695 C C . GLN A 1 88 ? 12.864 -3.823 1.688 1.00 62.47 88 GLN A C 1
ATOM 697 O O . GLN A 1 88 ? 12.988 -4.009 2.900 1.00 62.47 88 GLN A O 1
ATOM 702 N N . ALA A 1 89 ? 11.742 -4.136 1.042 1.00 57.75 89 ALA A N 1
ATOM 703 C CA . ALA A 1 89 ? 10.576 -4.727 1.686 1.00 57.75 89 ALA A CA 1
ATOM 704 C C . ALA A 1 89 ? 10.610 -6.268 1.708 1.00 57.75 89 ALA A C 1
ATOM 706 O O . ALA A 1 89 ? 10.291 -6.892 0.700 1.00 57.75 89 ALA A O 1
ATOM 707 N N . GLY A 1 90 ? 10.905 -6.894 2.855 1.00 48.47 90 GLY A N 1
ATOM 708 C CA . GLY A 1 90 ? 10.757 -8.350 3.062 1.00 48.47 90 GLY A CA 1
ATOM 709 C C . GLY A 1 90 ? 12.075 -9.138 3.141 1.00 48.47 90 GLY A C 1
ATOM 710 O O . GLY A 1 90 ? 13.149 -8.554 3.225 1.00 48.47 90 GLY A O 1
ATOM 711 N N . THR A 1 91 ? 11.988 -10.473 3.162 1.00 39.09 91 THR A N 1
ATOM 712 C CA . THR A 1 91 ? 13.129 -11.411 3.048 1.00 39.09 91 THR A CA 1
ATOM 713 C C . THR A 1 91 ? 13.223 -11.957 1.621 1.00 39.09 91 THR A C 1
ATOM 715 O O . THR A 1 91 ? 12.174 -12.222 1.046 1.00 39.09 91 THR A O 1
ATOM 718 N N . ALA A 1 92 ? 14.451 -12.117 1.098 1.00 30.89 92 ALA A N 1
ATOM 719 C CA . ALA A 1 92 ? 14.840 -12.713 -0.198 1.00 30.89 92 ALA A CA 1
ATOM 720 C C . ALA A 1 92 ? 13.783 -12.601 -1.327 1.00 30.89 92 ALA A C 1
ATOM 722 O O . ALA A 1 92 ? 12.886 -13.433 -1.436 1.00 30.89 92 ALA A O 1
ATOM 723 N N . GLY A 1 93 ? 13.904 -11.564 -2.167 1.00 37.44 93 GLY A N 1
ATOM 724 C CA . GLY A 1 93 ? 12.913 -11.187 -3.199 1.00 37.44 93 GLY A CA 1
ATOM 725 C C . GLY A 1 93 ? 12.177 -9.873 -2.894 1.00 37.44 93 GLY A C 1
ATOM 726 O O . GLY A 1 93 ? 11.003 -9.708 -3.220 1.00 37.44 93 GLY A O 1
ATOM 727 N N . ALA A 1 94 ? 12.840 -8.972 -2.166 1.00 50.53 94 ALA A N 1
ATOM 728 C CA . ALA A 1 94 ? 12.230 -7.819 -1.527 1.00 50.53 94 ALA A CA 1
ATOM 729 C C . ALA A 1 94 ? 11.898 -6.694 -2.520 1.00 50.53 94 ALA A C 1
ATOM 731 O O . ALA A 1 94 ? 12.775 -6.167 -3.199 1.00 50.53 94 ALA A O 1
ATOM 732 N N . SER A 1 95 ? 10.628 -6.279 -2.558 1.00 60.94 95 SER A N 1
ATOM 733 C CA . SER A 1 95 ? 10.173 -5.206 -3.448 1.00 60.94 95 SER A CA 1
ATOM 734 C C . SER A 1 95 ? 10.780 -3.856 -3.060 1.00 60.94 95 SER A C 1
ATOM 736 O O . SER A 1 95 ? 10.810 -3.524 -1.872 1.00 60.94 95 SER A O 1
ATOM 738 N N . ILE A 1 96 ? 11.199 -3.047 -4.034 1.00 70.69 96 ILE A N 1
ATOM 739 C CA . ILE A 1 96 ? 11.681 -1.680 -3.766 1.00 70.69 96 ILE A CA 1
ATOM 740 C C . ILE A 1 96 ? 10.452 -0.764 -3.644 1.00 70.69 96 ILE A C 1
ATOM 742 O O . ILE A 1 96 ? 9.668 -0.709 -4.588 1.00 70.69 96 ILE A O 1
ATOM 746 N N . PRO A 1 97 ? 10.207 -0.073 -2.519 1.00 79.50 97 PRO A N 1
ATOM 747 C CA . PRO A 1 97 ? 9.085 0.853 -2.364 1.00 79.50 97 PRO A CA 1
ATOM 748 C C . PRO A 1 97 ? 9.171 2.035 -3.347 1.00 79.50 97 PRO A C 1
ATOM 750 O O . PRO A 1 97 ? 10.207 2.223 -3.982 1.00 79.50 97 PRO A O 1
ATOM 753 N N . PRO A 1 98 ? 8.090 2.821 -3.510 1.00 85.19 98 PRO A N 1
ATOM 754 C CA . PRO A 1 98 ? 8.156 4.077 -4.256 1.00 85.19 98 PRO A CA 1
ATOM 755 C C . PRO A 1 98 ? 9.232 5.022 -3.706 1.00 85.19 98 PRO A C 1
ATOM 757 O O . PRO A 1 98 ? 9.629 4.909 -2.540 1.00 85.19 98 PRO A O 1
ATOM 760 N N . ASP A 1 99 ? 9.654 5.980 -4.532 1.00 87.56 99 ASP A N 1
ATOM 761 C CA . ASP A 1 99 ? 10.604 7.014 -4.124 1.00 87.56 99 ASP A CA 1
ATOM 762 C C . ASP A 1 99 ? 10.082 7.816 -2.932 1.00 87.56 99 ASP A C 1
ATOM 764 O O . ASP A 1 99 ? 8.876 8.010 -2.757 1.00 87.56 99 ASP A O 1
ATOM 768 N N . GLN A 1 100 ? 11.008 8.332 -2.125 1.00 89.31 100 GLN A N 1
ATOM 769 C CA . GLN A 1 100 ? 10.677 9.049 -0.897 1.00 89.31 100 GLN A CA 1
ATOM 770 C C . GLN A 1 100 ? 9.734 10.239 -1.140 1.00 89.31 100 GLN A C 1
ATOM 772 O O . GLN A 1 100 ? 8.786 10.430 -0.380 1.00 89.31 100 GLN A O 1
ATOM 777 N N . ALA A 1 101 ? 9.935 10.975 -2.238 1.00 92.19 101 ALA A N 1
ATOM 778 C CA . ALA A 1 101 ? 9.107 12.120 -2.620 1.00 92.19 101 ALA A CA 1
ATOM 779 C C . ALA A 1 101 ? 7.658 11.749 -3.001 1.00 92.19 101 ALA A C 1
ATOM 781 O O . ALA A 1 101 ? 6.765 12.586 -2.897 1.00 92.19 101 ALA A O 1
ATOM 782 N N . ASP A 1 102 ? 7.403 10.507 -3.423 1.00 92.88 102 ASP A N 1
ATOM 783 C CA . ASP A 1 102 ? 6.064 10.052 -3.816 1.00 92.88 102 ASP A CA 1
ATOM 784 C C . ASP A 1 102 ? 5.253 9.496 -2.640 1.00 92.88 102 ASP A C 1
ATOM 786 O O . ASP A 1 102 ? 4.026 9.415 -2.715 1.00 92.88 102 ASP A O 1
ATOM 790 N N . LYS A 1 103 ? 5.908 9.104 -1.543 1.00 93.25 103 LYS A N 1
ATOM 791 C CA . LYS A 1 103 ? 5.261 8.365 -0.452 1.00 93.25 103 LYS A CA 1
ATOM 792 C C . LYS A 1 103 ? 4.163 9.145 0.250 1.00 93.25 103 LYS A C 1
ATOM 794 O O . LYS A 1 103 ? 3.065 8.623 0.423 1.00 93.25 103 LYS A O 1
ATOM 799 N N . GLU A 1 104 ? 4.447 10.375 0.658 1.00 95.56 104 GLU A N 1
ATOM 800 C CA . GLU A 1 104 ? 3.463 11.199 1.356 1.00 95.56 104 GLU A CA 1
ATOM 801 C C . GLU A 1 104 ? 2.269 11.570 0.453 1.00 95.56 104 GLU A C 1
ATOM 803 O O . GLU A 1 104 ? 1.135 11.302 0.856 1.00 95.56 104 GLU A O 1
ATOM 808 N N . PRO A 1 105 ? 2.466 12.039 -0.797 1.00 96.69 105 PRO A N 1
ATOM 809 C CA . PRO A 1 105 ? 1.358 12.227 -1.734 1.00 96.69 105 PRO A CA 1
ATOM 810 C C . PRO A 1 105 ? 0.497 10.971 -1.941 1.00 96.69 105 PRO A C 1
ATOM 812 O O . PRO A 1 105 ? -0.730 11.062 -1.984 1.00 96.69 105 PRO A O 1
ATOM 815 N N . LEU A 1 106 ? 1.114 9.788 -2.041 1.00 96.38 106 LEU A N 1
ATOM 816 C CA . LEU A 1 106 ? 0.393 8.519 -2.187 1.00 96.38 106 LEU A CA 1
ATOM 817 C C . LEU A 1 106 ? -0.399 8.142 -0.9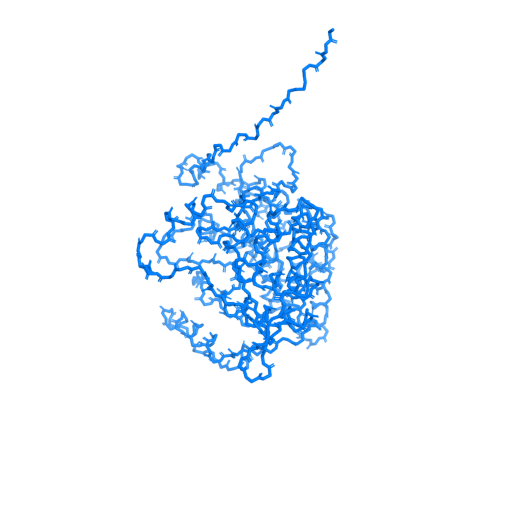26 1.00 96.38 106 LEU A C 1
ATOM 819 O O . LEU A 1 106 ? -1.516 7.633 -1.029 1.00 96.38 106 LEU A O 1
ATOM 823 N N . LEU A 1 107 ? 0.151 8.402 0.261 1.00 97.00 107 LEU A N 1
ATOM 824 C CA . LEU A 1 107 ? -0.556 8.221 1.529 1.00 97.00 107 LEU A CA 1
ATOM 825 C C . LEU A 1 107 ? -1.779 9.147 1.610 1.00 97.00 107 LEU A C 1
ATOM 827 O O . LEU A 1 107 ? -2.862 8.710 1.998 1.00 97.00 107 LEU A O 1
ATOM 831 N N . HIS A 1 108 ? -1.618 10.414 1.225 1.00 97.62 108 HIS A N 1
ATOM 832 C CA . HIS A 1 108 ? -2.695 11.408 1.225 1.00 97.62 108 HIS A CA 1
ATOM 833 C C . HIS A 1 108 ? -3.796 11.045 0.232 1.00 97.62 108 HIS A C 1
ATOM 835 O O . HIS A 1 108 ? -4.978 11.156 0.558 1.00 97.62 108 HIS A O 1
ATOM 841 N N . TYR A 1 109 ? -3.415 10.538 -0.941 1.00 97.62 109 TYR A N 1
ATOM 842 C CA . TYR A 1 109 ? -4.359 9.981 -1.903 1.00 97.62 109 TYR A CA 1
ATOM 843 C C . TYR A 1 109 ? -5.166 8.826 -1.295 1.00 97.62 109 TYR A C 1
ATOM 845 O O . TYR A 1 109 ? -6.395 8.835 -1.344 1.00 97.62 109 TYR A O 1
ATOM 853 N N . ALA A 1 110 ? -4.497 7.870 -0.646 1.00 96.19 110 ALA A N 1
ATOM 854 C CA . ALA A 1 110 ? -5.175 6.752 0.003 1.00 96.19 110 ALA A CA 1
ATOM 855 C C . ALA A 1 110 ? -6.128 7.193 1.123 1.00 96.19 110 ALA A C 1
ATOM 857 O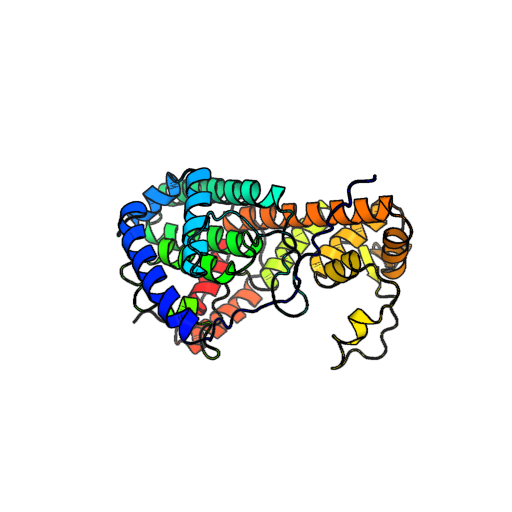 O . ALA A 1 110 ? -7.202 6.605 1.271 1.00 96.19 110 ALA A O 1
ATOM 858 N N . LEU A 1 111 ? -5.780 8.236 1.884 1.00 97.38 111 LEU A N 1
ATOM 859 C CA . LEU A 1 111 ? -6.679 8.834 2.873 1.00 97.38 111 LEU A CA 1
ATOM 860 C C . LEU A 1 111 ? -7.930 9.414 2.216 1.00 97.38 111 LEU A C 1
ATOM 862 O O . LEU A 1 111 ? -9.032 9.040 2.613 1.00 97.38 111 LEU A O 1
ATOM 866 N N . ALA A 1 112 ? -7.772 10.257 1.196 1.00 97.62 112 ALA A N 1
ATOM 867 C CA . ALA A 1 112 ? -8.900 10.878 0.506 1.00 97.62 112 ALA A CA 1
ATOM 868 C C . ALA A 1 112 ? -9.875 9.828 -0.056 1.00 97.62 112 ALA A C 1
ATOM 870 O O . ALA 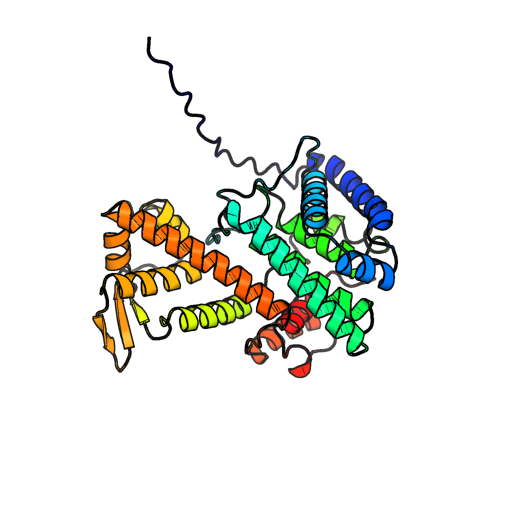A 1 112 ? -11.080 9.897 0.188 1.00 97.62 112 ALA A O 1
ATOM 871 N N . GLU A 1 113 ? -9.357 8.797 -0.726 1.00 96.94 113 GLU A N 1
ATOM 872 C CA . GLU A 1 113 ? -10.186 7.717 -1.273 1.00 96.94 113 GLU A CA 1
ATOM 873 C C . GLU A 1 113 ? -10.867 6.890 -0.171 1.00 96.94 113 GLU A C 1
ATOM 875 O O . GLU A 1 113 ? -12.031 6.506 -0.298 1.00 96.94 113 GLU A O 1
ATOM 880 N N . THR A 1 114 ? -10.184 6.663 0.956 1.00 95.38 114 THR A N 1
ATOM 881 C CA . THR A 1 114 ? -10.773 5.983 2.119 1.00 95.38 114 THR A CA 1
ATOM 882 C C . THR A 1 114 ? -11.923 6.802 2.718 1.00 95.38 114 THR A C 1
ATOM 884 O O . THR A 1 114 ? -12.971 6.244 3.053 1.00 95.38 114 THR A O 1
ATOM 887 N N . GLN A 1 115 ? -11.770 8.124 2.825 1.00 96.62 115 GLN A N 1
ATOM 888 C CA . GLN A 1 115 ? -12.807 9.032 3.330 1.00 96.62 115 GLN A CA 1
ATOM 889 C C . GLN A 1 115 ? -14.028 9.067 2.404 1.00 96.62 115 GLN A C 1
ATOM 891 O O . GLN A 1 115 ? -15.168 9.004 2.878 1.00 96.62 115 GLN A O 1
ATOM 896 N N . MET A 1 116 ? -13.798 9.093 1.088 1.00 96.06 116 MET A N 1
ATOM 897 C CA . MET A 1 116 ? -14.859 9.016 0.082 1.00 96.06 116 MET A CA 1
ATOM 898 C C . MET A 1 116 ? -15.625 7.693 0.163 1.00 96.06 116 MET A C 1
ATOM 900 O O . MET A 1 116 ? -16.854 7.705 0.252 1.00 96.06 116 MET A O 1
ATOM 904 N N . MET A 1 117 ? -14.914 6.559 0.196 1.00 94.75 117 MET A N 1
ATOM 905 C CA . MET A 1 117 ? -15.524 5.232 0.334 1.00 94.75 117 MET A CA 1
ATOM 906 C C . MET A 1 117 ? -16.398 5.148 1.590 1.00 94.75 117 MET A C 1
ATOM 908 O O . MET A 1 117 ? -17.512 4.634 1.539 1.00 94.75 117 MET A O 1
ATOM 912 N N . SER A 1 118 ? -15.912 5.687 2.704 1.00 94.69 118 SER A N 1
ATOM 913 C CA . SER A 1 118 ? -16.595 5.591 3.998 1.00 94.69 118 SER A CA 1
ATOM 914 C C . SER A 1 118 ? -17.850 6.446 4.046 1.00 94.69 118 SER A C 1
ATOM 916 O O . SER A 1 118 ? -18.887 5.994 4.520 1.00 94.69 118 SER A O 1
ATOM 918 N N . SER A 1 119 ? -17.788 7.646 3.469 1.00 95.06 119 SER A N 1
ATOM 919 C CA . SER A 1 119 ? -18.961 8.509 3.314 1.00 95.06 119 SER A CA 1
ATOM 920 C C . SER A 1 119 ? -20.040 7.838 2.456 1.00 95.06 119 SER A C 1
ATOM 922 O O . SER A 1 119 ? -21.217 7.892 2.805 1.00 95.06 119 SER A O 1
ATOM 924 N N . ARG A 1 120 ? -19.642 7.154 1.370 1.00 95.31 120 ARG A N 1
ATOM 925 C CA . ARG A 1 120 ? -20.552 6.369 0.521 1.00 95.31 120 ARG A CA 1
ATOM 926 C C . ARG A 1 120 ? -21.183 5.207 1.294 1.00 95.31 120 ARG A C 1
ATOM 928 O O . ARG A 1 120 ? -22.399 5.091 1.307 1.00 95.31 120 ARG A O 1
ATOM 935 N N . MET A 1 121 ? -20.381 4.404 1.993 1.00 94.81 121 MET A N 1
ATOM 936 C CA . MET A 1 121 ? -20.875 3.260 2.771 1.00 94.81 121 MET A CA 1
ATOM 937 C C . MET A 1 121 ? -21.885 3.673 3.851 1.00 94.81 121 MET A C 1
ATOM 939 O O . MET A 1 121 ? -22.919 3.027 3.999 1.00 94.81 121 MET A O 1
ATOM 943 N N . LEU A 1 122 ? -21.621 4.767 4.573 1.00 95.88 122 LEU A N 1
ATOM 944 C CA . LEU A 1 122 ? -22.571 5.308 5.551 1.00 95.88 122 LEU A CA 1
ATOM 945 C C . LEU A 1 122 ? -23.873 5.773 4.885 1.00 95.88 122 LEU A C 1
ATOM 947 O O . LEU A 1 122 ? -24.954 5.522 5.415 1.00 95.88 122 LEU A O 1
ATOM 951 N N . ALA A 1 123 ? -23.785 6.428 3.722 1.00 96.19 123 ALA A N 1
ATOM 952 C CA . ALA A 1 123 ? -24.959 6.851 2.957 1.00 96.19 123 ALA A CA 1
ATOM 953 C C . ALA A 1 123 ? -25.796 5.659 2.456 1.00 96.19 123 ALA A C 1
ATOM 955 O O . ALA A 1 123 ? -27.021 5.754 2.410 1.00 96.19 123 ALA A O 1
ATOM 956 N N . ASP A 1 124 ? -25.146 4.530 2.166 1.00 96.25 124 ASP A N 1
ATOM 957 C CA . ASP A 1 124 ? -25.785 3.266 1.783 1.00 96.25 124 ASP A CA 1
ATOM 958 C C . ASP A 1 124 ? -26.371 2.495 2.989 1.00 96.25 124 ASP A C 1
ATOM 960 O O . ASP A 1 124 ? -26.921 1.404 2.830 1.00 96.25 124 ASP A O 1
ATOM 964 N N . GLY A 1 125 ? -26.288 3.054 4.204 1.00 96.50 125 GLY A N 1
ATOM 965 C CA . GLY A 1 125 ? -26.877 2.490 5.421 1.00 96.50 125 GLY A CA 1
ATOM 966 C C . GLY A 1 125 ? -26.004 1.463 6.144 1.00 96.50 125 GLY A C 1
ATOM 967 O O . GLY A 1 125 ? -26.495 0.772 7.037 1.00 96.50 125 GLY A O 1
ATOM 968 N N . MET A 1 126 ? -24.724 1.354 5.780 1.00 95.38 126 MET A N 1
ATOM 969 C CA . MET A 1 126 ? -23.763 0.491 6.468 1.00 95.38 126 MET A CA 1
ATOM 970 C C . MET A 1 126 ? -23.484 1.006 7.889 1.00 95.38 126 MET A C 1
ATOM 972 O O . MET A 1 126 ? -23.415 2.214 8.125 1.00 95.38 126 MET A O 1
ATOM 976 N N . SER A 1 127 ? -23.301 0.098 8.850 1.00 96.56 127 SER A N 1
ATOM 977 C CA . SER A 1 127 ? -22.968 0.479 10.226 1.00 96.56 127 SER A CA 1
ATOM 978 C C . SER A 1 127 ? -21.543 1.036 10.341 1.00 96.56 127 SER A C 1
ATOM 980 O O . SER A 1 127 ? -20.652 0.684 9.564 1.00 96.56 127 SER A O 1
ATOM 982 N N . HIS A 1 128 ? -21.279 1.856 11.364 1.00 96.12 128 HIS A N 1
ATOM 983 C CA . HIS A 1 128 ? -19.932 2.383 11.614 1.00 96.12 128 HIS A CA 1
ATOM 984 C C . HIS A 1 128 ? -18.889 1.273 11.801 1.00 96.12 128 HIS A C 1
ATOM 986 O O . HIS A 1 128 ? -17.759 1.421 11.347 1.00 96.12 128 HIS A O 1
ATOM 992 N N . GLN A 1 129 ? -19.250 0.146 12.424 1.00 93.44 129 GLN A N 1
ATOM 993 C CA . GLN A 1 129 ? -18.309 -0.961 12.608 1.00 93.44 129 GLN A CA 1
ATOM 994 C C . GLN A 1 129 ? -17.953 -1.643 11.281 1.00 93.44 129 GLN A C 1
ATOM 996 O O . GLN A 1 129 ? -16.780 -1.916 11.040 1.00 93.44 129 GLN A O 1
ATOM 1001 N N . GLU A 1 130 ? -18.931 -1.873 10.404 1.00 90.56 130 GLU A N 1
ATOM 1002 C CA . GLU A 1 130 ? -18.676 -2.430 9.070 1.00 90.56 130 GLU A CA 1
ATOM 1003 C C . GLU A 1 130 ? -17.800 -1.490 8.229 1.00 90.56 130 GLU A C 1
ATOM 1005 O O . GLU A 1 130 ? -16.883 -1.945 7.544 1.00 90.56 130 GLU A O 1
ATOM 1010 N N . VAL A 1 131 ? -18.018 -0.174 8.337 1.00 93.19 131 VAL A N 1
ATOM 1011 C CA . VAL A 1 131 ? -17.152 0.841 7.720 1.00 93.19 131 VAL A CA 1
ATOM 1012 C C . VAL A 1 131 ? -15.720 0.729 8.256 1.00 93.19 131 VAL A C 1
ATOM 1014 O O . VAL A 1 131 ? -14.777 0.643 7.467 1.00 93.19 131 VAL A O 1
ATOM 1017 N N . LEU A 1 132 ? -15.527 0.641 9.577 1.00 92.38 132 LEU A N 1
ATOM 1018 C CA . LEU A 1 132 ? -14.196 0.466 10.172 1.00 92.38 132 LEU A CA 1
ATOM 1019 C C . LEU A 1 132 ? -13.527 -0.842 9.746 1.00 92.38 132 LEU A C 1
ATOM 1021 O O . LEU A 1 132 ? -12.334 -0.833 9.453 1.00 92.38 132 LEU A O 1
ATOM 1025 N N . ASP A 1 133 ? -14.264 -1.950 9.652 1.00 87.12 133 ASP A N 1
ATOM 1026 C CA . ASP A 1 133 ? -13.725 -3.239 9.202 1.00 87.12 133 ASP A CA 1
ATOM 1027 C C . ASP A 1 133 ? -13.150 -3.159 7.772 1.00 87.12 133 ASP A C 1
ATOM 1029 O O . ASP A 1 133 ? -12.161 -3.833 7.456 1.00 87.12 133 ASP A O 1
ATOM 1033 N N . ARG A 1 134 ? -13.719 -2.297 6.917 1.00 85.56 134 ARG A N 1
ATOM 1034 C CA . ARG A 1 134 ? -13.205 -1.987 5.571 1.00 85.56 134 ARG A CA 1
ATOM 1035 C C . ARG A 1 134 ? -12.019 -1.029 5.619 1.00 85.56 134 ARG A C 1
ATOM 1037 O O . ARG A 1 134 ? -10.968 -1.315 5.045 1.00 85.56 134 ARG A O 1
ATOM 1044 N N . MET A 1 135 ? -12.154 0.093 6.324 1.00 87.62 135 MET A N 1
ATOM 1045 C CA . MET A 1 135 ? -11.118 1.134 6.411 1.00 87.62 135 MET A CA 1
ATOM 1046 C C . MET A 1 135 ? -9.825 0.622 7.052 1.00 87.62 135 MET A C 1
ATOM 1048 O O . MET A 1 135 ? -8.725 0.982 6.630 1.00 87.62 135 MET A O 1
ATOM 1052 N N . ALA A 1 136 ? -9.953 -0.268 8.035 1.00 87.56 136 ALA A N 1
ATOM 1053 C CA . ALA A 1 136 ? -8.842 -0.893 8.736 1.00 87.56 136 ALA A CA 1
ATOM 1054 C C . ALA A 1 136 ? -8.036 -1.866 7.858 1.00 87.56 136 ALA A C 1
ATOM 1056 O O . ALA A 1 136 ? -7.049 -2.444 8.312 1.00 87.56 136 ALA A O 1
ATOM 1057 N N . VAL A 1 137 ? -8.434 -2.055 6.601 1.00 85.19 137 VAL A N 1
ATOM 1058 C CA . VAL A 1 137 ? -7.632 -2.723 5.580 1.00 85.19 137 VAL A CA 1
ATOM 1059 C C . VAL A 1 137 ? -6.875 -1.703 4.738 1.00 85.19 137 VAL A C 1
ATOM 1061 O O . VAL A 1 137 ? -5.655 -1.807 4.633 1.00 85.19 137 VAL A O 1
ATOM 1064 N N . VAL A 1 138 ? -7.573 -0.719 4.162 1.00 88.38 138 VAL A N 1
ATOM 1065 C CA . VAL A 1 138 ? -7.025 0.169 3.123 1.00 88.38 138 VAL A CA 1
ATOM 1066 C C . VAL A 1 138 ? -5.745 0.863 3.585 1.00 88.38 138 VAL A C 1
ATOM 1068 O O . VAL A 1 138 ? -4.661 0.590 3.070 1.00 88.38 138 VAL A O 1
ATOM 1071 N N . LEU A 1 139 ? -5.842 1.731 4.590 1.00 91.44 139 LEU A N 1
ATOM 1072 C CA . LEU A 1 139 ? -4.715 2.560 5.009 1.00 91.44 139 LEU A CA 1
ATOM 1073 C C . LEU A 1 139 ? -3.560 1.741 5.603 1.00 91.44 139 LEU A C 1
ATOM 1075 O O . LEU A 1 139 ? -2.418 1.974 5.207 1.00 91.44 139 LEU A O 1
ATOM 1079 N N . PRO A 1 140 ? -3.798 0.738 6.471 1.00 89.88 140 PRO A N 1
ATOM 1080 C CA . PRO A 1 140 ? -2.735 -0.149 6.936 1.00 89.88 140 PRO A CA 1
ATOM 1081 C C . PRO A 1 140 ? -1.995 -0.885 5.814 1.00 89.88 140 PRO A C 1
ATOM 1083 O O . PRO A 1 140 ? -0.765 -0.978 5.870 1.00 89.88 140 PRO A O 1
ATOM 1086 N N . VAL A 1 141 ? -2.703 -1.384 4.792 1.00 86.38 141 VAL A N 1
ATOM 1087 C CA . VAL A 1 141 ? -2.079 -2.012 3.613 1.00 86.38 141 VAL A CA 1
ATOM 1088 C C . VAL A 1 141 ? -1.173 -1.008 2.902 1.00 86.38 141 VAL A C 1
ATOM 1090 O O . VAL A 1 141 ? -0.023 -1.331 2.601 1.00 86.38 141 VAL A O 1
ATOM 1093 N N . ILE A 1 142 ? -1.668 0.207 2.653 1.00 90.38 142 ILE A N 1
ATOM 1094 C CA . ILE A 1 142 ? -0.917 1.246 1.939 1.00 90.38 142 ILE A CA 1
ATOM 1095 C C . ILE A 1 142 ? 0.310 1.693 2.736 1.00 90.38 142 ILE A C 1
ATOM 1097 O O . ILE A 1 142 ? 1.402 1.719 2.176 1.00 90.38 142 ILE A O 1
ATOM 1101 N N . VAL A 1 143 ? 0.186 1.932 4.046 1.00 90.00 143 VAL A N 1
ATOM 1102 C CA . VAL A 1 143 ? 1.328 2.238 4.929 1.00 90.00 143 VAL A CA 1
ATOM 1103 C C . VAL A 1 143 ? 2.404 1.159 4.824 1.00 90.00 143 VAL A C 1
ATOM 1105 O O . VAL A 1 143 ? 3.590 1.471 4.703 1.00 90.00 143 VAL A O 1
ATOM 1108 N N . ASN A 1 144 ? 1.999 -0.115 4.820 1.00 85.31 144 ASN A N 1
ATOM 1109 C CA . ASN A 1 144 ? 2.949 -1.208 4.680 1.00 85.31 144 ASN A CA 1
ATOM 1110 C C . ASN A 1 144 ? 3.589 -1.235 3.287 1.00 85.31 144 ASN A C 1
ATOM 1112 O O . ASN A 1 144 ? 4.785 -1.451 3.193 1.00 85.31 144 ASN A O 1
ATOM 1116 N N . LYS A 1 145 ? 2.836 -0.986 2.208 1.00 85.19 145 LYS A N 1
ATOM 1117 C CA . LYS A 1 145 ? 3.360 -1.011 0.828 1.00 85.19 145 LYS A CA 1
ATOM 1118 C C . LYS A 1 145 ? 4.244 0.190 0.484 1.00 85.19 145 LYS A C 1
ATOM 1120 O O . LYS A 1 145 ? 5.158 0.046 -0.325 1.00 85.19 145 LYS A O 1
ATOM 1125 N N . LEU A 1 146 ? 4.000 1.345 1.097 1.00 89.69 146 LEU A N 1
ATOM 1126 C CA . LEU A 1 146 ? 4.801 2.553 0.899 1.00 89.69 146 LEU A CA 1
ATOM 1127 C C . LEU A 1 146 ? 6.169 2.481 1.574 1.00 89.69 146 LEU A C 1
ATOM 1129 O O . LEU A 1 146 ? 7.082 3.173 1.135 1.00 89.69 146 LEU A O 1
ATOM 1133 N N . HIS A 1 147 ? 6.314 1.667 2.625 1.00 88.94 147 HIS A N 1
ATOM 1134 C CA . HIS A 1 147 ? 7.510 1.653 3.470 1.00 88.94 147 HIS A CA 1
ATOM 1135 C C . HIS A 1 147 ? 7.941 3.076 3.864 1.00 88.94 147 HIS A C 1
ATOM 1137 O O . HIS A 1 147 ? 9.027 3.543 3.514 1.00 88.94 147 HIS A O 1
ATOM 1143 N N . LEU A 1 148 ? 7.047 3.786 4.556 1.00 90.88 148 LEU A N 1
ATOM 1144 C CA . LEU A 1 148 ? 7.249 5.172 4.993 1.00 90.88 148 LEU A CA 1
ATOM 1145 C C . LEU A 1 148 ? 8.496 5.349 5.872 1.00 90.88 148 LEU A C 1
ATOM 1147 O O . LEU A 1 148 ? 9.082 6.427 5.866 1.00 90.88 148 LEU A O 1
ATOM 1151 N N . PHE A 1 149 ? 8.900 4.299 6.593 1.00 90.31 149 PHE A N 1
ATOM 1152 C CA . PHE A 1 149 ? 9.955 4.360 7.607 1.00 90.31 149 PHE A CA 1
ATOM 1153 C C . PHE A 1 149 ? 11.090 3.365 7.368 1.00 90.31 149 PHE A C 1
ATOM 1155 O O . PHE A 1 149 ? 10.800 2.248 6.948 1.00 90.31 149 PHE A O 1
ATOM 1162 N N . ALA A 1 150 ? 12.329 3.699 7.756 1.00 85.44 150 ALA A N 1
ATOM 1163 C CA . ALA A 1 150 ? 13.529 2.832 7.795 1.00 85.44 150 ALA A CA 1
ATOM 1164 C C . ALA A 1 150 ? 13.238 1.442 8.372 1.00 85.44 150 ALA A C 1
ATOM 1166 O O . ALA A 1 150 ? 13.683 0.406 7.876 1.00 85.44 150 ALA A O 1
ATOM 1167 N N . ASN A 1 151 ? 12.438 1.423 9.437 1.00 82.06 151 ASN A N 1
ATOM 1168 C CA . ASN A 1 151 ? 12.059 0.219 10.146 1.00 82.06 151 ASN A CA 1
ATOM 1169 C C . ASN A 1 151 ? 10.637 0.355 10.710 1.00 82.06 151 ASN A C 1
ATOM 1171 O O . ASN A 1 151 ? 10.112 1.443 10.937 1.00 82.06 151 ASN A O 1
ATOM 1175 N N . GLY A 1 152 ? 10.002 -0.779 10.984 1.00 82.06 152 GLY A N 1
ATOM 1176 C CA . GLY A 1 152 ? 8.755 -0.828 11.730 1.00 82.06 152 GLY A CA 1
ATOM 1177 C C . GLY A 1 152 ? 7.485 -0.640 10.906 1.00 82.06 152 GLY A C 1
ATOM 1178 O O . GLY A 1 152 ? 6.426 -0.718 11.513 1.00 82.06 152 GLY A O 1
ATOM 1179 N N . ASN A 1 153 ? 7.536 -0.508 9.572 1.00 85.31 153 ASN A N 1
ATOM 1180 C CA . ASN A 1 153 ? 6.332 -0.359 8.723 1.00 85.31 153 ASN A CA 1
ATOM 1181 C C . ASN A 1 153 ? 5.260 -1.416 9.007 1.00 85.31 153 ASN A C 1
ATOM 1183 O O . ASN A 1 153 ? 4.104 -1.080 9.243 1.00 85.31 153 ASN A O 1
ATOM 1187 N N . GLY A 1 154 ? 5.660 -2.690 9.078 1.00 80.69 154 GLY A N 1
ATOM 1188 C CA . GLY A 1 154 ? 4.734 -3.774 9.395 1.00 80.69 154 GLY A CA 1
ATOM 1189 C C . GLY A 1 154 ? 4.114 -3.635 10.787 1.00 80.69 154 GLY A C 1
ATOM 1190 O O . GLY A 1 154 ? 2.927 -3.882 10.946 1.00 80.69 154 GLY A O 1
ATOM 1191 N N . ARG A 1 155 ? 4.881 -3.204 11.799 1.00 81.88 155 ARG A N 1
ATOM 1192 C CA . ARG A 1 155 ? 4.348 -2.958 13.154 1.00 81.88 155 ARG A CA 1
ATOM 1193 C C . ARG A 1 155 ? 3.393 -1.768 13.155 1.00 81.88 155 ARG A C 1
ATOM 1195 O O . ARG A 1 155 ? 2.272 -1.909 13.627 1.00 81.88 155 ARG A O 1
ATOM 1202 N N . THR A 1 156 ? 3.802 -0.646 12.565 1.00 87.75 156 THR A N 1
ATOM 1203 C CA . THR A 1 156 ? 2.982 0.562 12.414 1.00 87.75 156 THR A CA 1
ATOM 1204 C C . THR A 1 156 ? 1.661 0.246 11.720 1.00 87.75 156 THR A C 1
ATOM 1206 O O . THR A 1 156 ? 0.611 0.580 12.249 1.00 87.75 156 THR A O 1
ATOM 1209 N N . SER A 1 157 ? 1.694 -0.482 10.602 1.00 87.50 157 SER A N 1
ATOM 1210 C CA . SER A 1 157 ? 0.503 -0.940 9.880 1.00 87.50 157 SER A CA 1
ATOM 1211 C C . SER A 1 157 ? -0.438 -1.765 10.770 1.00 87.50 157 SER A C 1
ATOM 1213 O O . SER A 1 157 ? -1.635 -1.488 10.840 1.00 87.50 157 SER A O 1
ATOM 1215 N N . ARG A 1 158 ? 0.089 -2.741 11.521 1.00 83.31 158 ARG A N 1
ATOM 1216 C CA . ARG A 1 158 ? -0.723 -3.591 12.406 1.00 83.31 158 ARG A CA 1
ATOM 1217 C C . ARG A 1 158 ? -1.360 -2.831 13.566 1.00 83.31 158 ARG A C 1
ATOM 1219 O O . ARG A 1 158 ? -2.549 -3.020 13.811 1.00 83.31 158 ARG A O 1
ATOM 1226 N N . VAL A 1 159 ? -0.589 -1.990 14.258 1.00 85.62 159 VAL A N 1
ATOM 1227 C CA . VAL A 1 159 ? -1.111 -1.176 15.368 1.00 85.62 159 VAL A CA 1
ATOM 1228 C C . VAL A 1 159 ? -2.132 -0.176 14.841 1.00 85.62 159 VAL A C 1
ATOM 1230 O O . VAL A 1 159 ? -3.189 -0.005 15.436 1.00 85.62 159 VAL A O 1
ATOM 1233 N N . PHE A 1 160 ? -1.864 0.434 13.6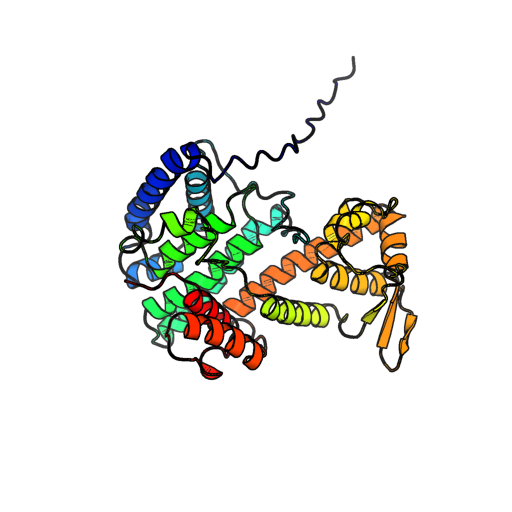86 1.00 90.56 160 PHE A N 1
ATOM 1234 C CA . PHE A 1 160 ? -2.797 1.370 13.080 1.00 90.56 160 PHE A CA 1
ATOM 1235 C C . PHE A 1 160 ? -4.126 0.703 12.712 1.00 90.56 160 PHE A C 1
ATOM 1237 O O . PHE A 1 160 ? -5.190 1.230 13.027 1.00 90.56 160 PHE A O 1
ATOM 1244 N N . ARG A 1 161 ? -4.077 -0.505 12.135 1.00 88.50 161 ARG A N 1
ATOM 1245 C CA . ARG A 1 161 ? -5.270 -1.324 11.896 1.00 88.50 161 ARG A CA 1
ATOM 1246 C C . ARG A 1 161 ? -6.063 -1.576 13.179 1.00 88.50 161 ARG A C 1
ATOM 1248 O O . ARG A 1 161 ? -7.277 -1.402 13.170 1.00 88.50 161 ARG A O 1
ATOM 1255 N N . MET A 1 162 ? -5.388 -2.013 14.243 1.00 86.25 162 MET A N 1
ATOM 1256 C CA . MET A 1 162 ? -6.013 -2.290 15.541 1.00 86.25 162 MET A CA 1
ATOM 1257 C C . MET A 1 162 ? -6.721 -1.042 16.079 1.00 86.25 162 MET A C 1
ATOM 1259 O O . MET A 1 162 ? -7.891 -1.116 16.434 1.00 86.25 162 MET A O 1
ATOM 1263 N N . LEU A 1 163 ? -6.052 0.114 16.055 1.00 88.62 163 LEU A N 1
ATOM 1264 C CA . LEU A 1 163 ? -6.612 1.386 16.519 1.00 88.62 163 LEU A CA 1
ATOM 1265 C C . LEU A 1 163 ? -7.873 1.799 15.748 1.00 88.62 163 LEU A C 1
ATOM 1267 O O . LEU A 1 163 ? -8.856 2.200 16.367 1.00 88.62 163 LEU A O 1
ATOM 1271 N N . ILE A 1 164 ? -7.864 1.664 14.417 1.00 90.12 164 ILE A N 1
ATOM 1272 C CA . ILE A 1 164 ? -9.037 1.969 13.584 1.00 90.12 164 ILE A CA 1
ATOM 1273 C C . ILE A 1 164 ? -10.180 0.997 13.898 1.00 90.12 164 ILE A C 1
ATOM 1275 O O . ILE A 1 164 ? -11.303 1.424 14.147 1.00 90.12 164 ILE A O 1
ATOM 1279 N N . ARG A 1 165 ? -9.906 -0.310 13.861 1.00 87.12 165 ARG A N 1
ATOM 1280 C CA . ARG A 1 165 ? -10.946 -1.345 13.875 1.00 87.12 165 ARG A CA 1
ATOM 1281 C C . ARG A 1 165 ? -11.508 -1.632 15.260 1.00 87.12 165 ARG A C 1
ATOM 1283 O O . ARG A 1 165 ? -12.723 -1.646 15.450 1.00 87.12 165 ARG A O 1
ATOM 1290 N N . ASP A 1 166 ? -10.603 -1.962 16.171 1.00 82.31 166 ASP A N 1
ATOM 1291 C CA . ASP A 1 166 ? -10.891 -2.606 17.451 1.00 82.31 166 ASP A CA 1
ATOM 1292 C C . ASP A 1 166 ? -10.783 -1.566 18.580 1.00 82.31 166 ASP A C 1
ATOM 1294 O O . ASP A 1 166 ? -11.638 -1.501 19.458 1.00 82.31 166 ASP A O 1
ATOM 1298 N N . GLY A 1 167 ? -9.900 -0.572 18.433 1.00 80.12 167 GLY A N 1
ATOM 1299 C CA . GLY A 1 167 ? -9.784 0.560 19.355 1.00 80.12 167 GLY A CA 1
ATOM 1300 C C . GLY A 1 167 ? -8.902 0.203 20.533 1.00 80.12 167 GLY A C 1
ATOM 1301 O O . GLY A 1 167 ? -8.015 -0.638 20.411 1.00 80.12 167 GLY A O 1
ATOM 1302 N N . VAL A 1 168 ? -9.109 0.872 21.664 1.00 73.50 168 VAL A N 1
ATOM 1303 C CA . VAL A 1 168 ? -8.236 0.723 22.838 1.00 73.50 168 VAL A CA 1
ATOM 1304 C C . VAL A 1 168 ? -8.724 -0.362 23.793 1.00 73.50 168 VAL A C 1
ATOM 1306 O O . VAL A 1 168 ? -7.902 -1.015 24.428 1.00 73.50 168 VAL A O 1
ATOM 1309 N N . ALA A 1 169 ? -10.034 -0.623 23.844 1.00 61.25 169 ALA A N 1
ATOM 1310 C CA . ALA A 1 169 ? -10.621 -1.632 24.729 1.00 61.25 169 ALA A CA 1
ATOM 1311 C C . ALA A 1 169 ? -10.094 -3.060 24.472 1.00 61.25 169 ALA A C 1
ATOM 1313 O O . ALA A 1 169 ? -9.934 -3.826 25.417 1.00 61.25 169 ALA A O 1
ATOM 1314 N N . ASP A 1 170 ? -9.748 -3.380 23.220 1.00 58.66 170 ASP A N 1
ATOM 1315 C CA . ASP A 1 170 ? -9.209 -4.687 22.807 1.00 58.66 170 ASP A CA 1
ATOM 1316 C C . ASP A 1 170 ? -7.673 -4.675 22.619 1.00 58.66 170 ASP A C 1
ATOM 1318 O O . ASP A 1 170 ? -7.074 -5.623 22.093 1.00 58.66 170 ASP A O 1
ATOM 1322 N N . ALA A 1 171 ? -7.001 -3.590 23.021 1.00 58.25 171 ALA A N 1
ATOM 1323 C CA . ALA A 1 171 ? -5.568 -3.410 22.808 1.00 58.25 171 ALA A CA 1
ATOM 1324 C C . ALA A 1 171 ? -4.705 -4.285 23.737 1.00 58.25 171 ALA A C 1
ATOM 1326 O O . ALA A 1 171 ? -3.684 -4.826 23.310 1.00 58.25 171 ALA A O 1
ATOM 1327 N N . ASP A 1 172 ? -5.133 -4.497 24.984 1.00 49.47 172 ASP A N 1
ATOM 1328 C CA . ASP A 1 172 ? -4.337 -5.201 26.002 1.00 49.47 172 ASP A CA 1
ATOM 1329 C C . ASP A 1 172 ? -4.072 -6.682 25.645 1.00 49.47 172 ASP A C 1
ATOM 1331 O O . ASP A 1 172 ? -3.029 -7.232 25.994 1.00 49.47 172 ASP A O 1
ATOM 1335 N N . THR A 1 173 ? -4.964 -7.340 24.893 1.00 52.66 173 THR A N 1
ATOM 1336 C CA . THR A 1 173 ? -4.768 -8.729 24.419 1.00 52.66 173 THR A CA 1
ATOM 1337 C C . THR A 1 173 ? -4.000 -8.815 23.095 1.00 52.66 173 THR A C 1
ATOM 1339 O O . THR A 1 173 ? -3.560 -9.897 22.706 1.00 52.66 173 THR A O 1
ATOM 1342 N N . SER A 1 174 ? -3.846 -7.698 22.378 1.00 60.16 174 SER A N 1
ATOM 1343 C CA . SER A 1 174 ? -3.418 -7.684 20.975 1.00 60.16 174 SER A CA 1
ATOM 1344 C C . SER A 1 174 ? -2.086 -6.970 20.728 1.00 60.16 174 SER A C 1
ATOM 1346 O O . SER A 1 174 ? -1.386 -7.354 19.788 1.00 60.16 174 SER A O 1
ATOM 1348 N N . ILE A 1 175 ? -1.666 -6.012 21.567 1.00 67.31 175 ILE A N 1
ATOM 1349 C CA . ILE A 1 175 ? -0.410 -5.269 21.359 1.00 67.31 175 ILE A CA 1
ATOM 1350 C C . ILE A 1 175 ? 0.810 -6.202 21.422 1.00 67.31 175 ILE A C 1
ATOM 1352 O O . ILE A 1 175 ? 1.650 -6.146 20.521 1.00 67.31 175 ILE A O 1
ATOM 1356 N N . ASP A 1 176 ? 0.901 -7.097 22.410 1.00 64.38 176 ASP A N 1
ATOM 1357 C CA . ASP A 1 176 ? 2.029 -8.037 22.521 1.00 64.38 176 ASP A CA 1
ATOM 1358 C C . ASP A 1 176 ? 2.125 -8.953 21.281 1.00 64.38 176 ASP A C 1
ATOM 1360 O O . ASP A 1 176 ? 3.191 -9.090 20.676 1.00 64.38 176 ASP A O 1
ATOM 1364 N N . GLY A 1 177 ? 0.989 -9.471 20.795 1.00 62.25 177 GLY A N 1
ATOM 1365 C CA . GLY A 1 177 ? 0.919 -10.262 19.559 1.00 62.25 177 GLY A CA 1
ATOM 1366 C C . GLY A 1 177 ? 1.250 -9.463 18.288 1.00 62.25 177 GLY A C 1
ATOM 1367 O O . GLY A 1 177 ? 1.874 -9.983 17.359 1.00 62.25 177 GLY A O 1
ATOM 1368 N N . ILE A 1 178 ? 0.890 -8.177 18.246 1.00 64.25 178 ILE A N 1
ATOM 1369 C CA . ILE A 1 178 ? 1.199 -7.257 17.142 1.00 64.25 178 ILE A CA 1
ATOM 1370 C C . ILE A 1 178 ? 2.697 -6.907 17.101 1.00 64.25 178 ILE A C 1
ATOM 1372 O O . ILE A 1 178 ? 3.275 -6.785 16.006 1.00 64.25 178 ILE A O 1
ATOM 1376 N N . VAL A 1 179 ? 3.329 -6.760 18.269 1.00 63.09 179 VAL A N 1
ATOM 1377 C CA . VAL A 1 179 ? 4.756 -6.446 18.421 1.00 63.09 179 VAL A CA 1
ATOM 1378 C C . VAL A 1 179 ? 5.626 -7.674 18.147 1.00 63.09 179 VAL A C 1
ATOM 1380 O O . VAL A 1 179 ? 6.613 -7.548 17.421 1.00 63.09 179 VAL A O 1
ATOM 1383 N N . ASN A 1 180 ? 5.241 -8.855 18.641 1.00 57.19 180 ASN A N 1
ATOM 1384 C CA . ASN A 1 180 ? 6.164 -9.984 18.780 1.00 57.19 180 ASN A CA 1
ATOM 1385 C C . ASN A 1 180 ? 6.293 -10.931 17.578 1.00 57.19 180 ASN A C 1
ATOM 1387 O O . ASN A 1 180 ? 7.149 -11.806 17.649 1.00 57.19 180 ASN A O 1
ATOM 1391 N N . LYS A 1 181 ? 5.506 -10.801 16.489 1.00 52.94 181 LYS A N 1
ATOM 1392 C CA . LYS A 1 181 ? 5.544 -11.742 15.332 1.00 52.94 181 LYS A CA 1
ATOM 1393 C C . LYS A 1 181 ? 5.752 -13.209 15.797 1.00 52.94 181 LYS A C 1
ATOM 1395 O O . LYS A 1 181 ? 6.629 -13.901 15.278 1.00 52.94 181 LYS A O 1
ATOM 1400 N N . THR A 1 182 ? 5.056 -13.664 16.843 1.00 4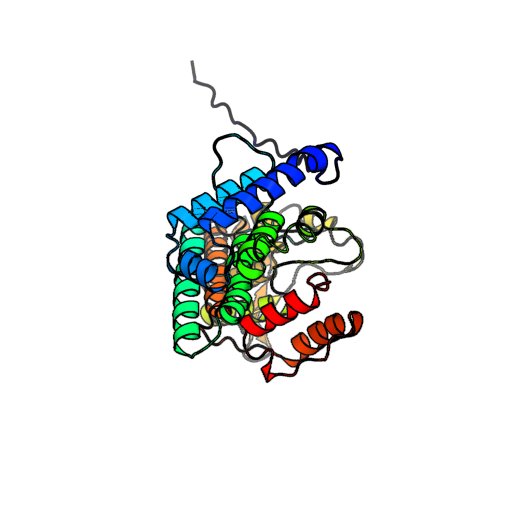5.62 182 THR A N 1
ATOM 1401 C CA . THR A 1 182 ? 5.366 -14.968 17.450 1.00 45.62 182 THR A CA 1
ATOM 1402 C C . THR A 1 182 ? 5.231 -16.068 16.400 1.00 45.62 182 THR A C 1
ATOM 1404 O O . THR A 1 182 ? 4.245 -16.122 15.662 1.00 45.62 182 THR A O 1
ATOM 1407 N N . LYS A 1 183 ? 6.277 -16.901 16.311 1.00 39.72 183 LYS A N 1
ATOM 1408 C CA . LYS A 1 183 ? 6.579 -17.801 15.188 1.00 39.72 183 LYS A CA 1
ATOM 1409 C C . LYS A 1 183 ? 5.492 -18.822 14.836 1.00 39.72 183 LYS A C 1
ATOM 1411 O O . LYS A 1 183 ? 5.560 -19.345 13.731 1.00 39.72 183 LYS A O 1
ATOM 1416 N N . ASP A 1 184 ? 4.488 -19.057 15.683 1.00 37.53 184 ASP A N 1
ATOM 1417 C CA . ASP A 1 184 ? 3.650 -20.250 15.524 1.00 37.53 184 ASP A CA 1
ATOM 1418 C C . ASP A 1 184 ? 2.164 -20.039 15.191 1.00 37.53 184 ASP A C 1
ATOM 1420 O O . ASP A 1 184 ? 1.571 -20.975 14.667 1.00 37.53 184 ASP A O 1
ATOM 1424 N N . GLU A 1 185 ? 1.530 -18.866 15.353 1.00 39.25 185 GLU A N 1
ATOM 1425 C CA . GLU A 1 185 ? 0.064 -18.793 15.098 1.00 39.25 185 GLU A CA 1
ATOM 1426 C C . GLU A 1 185 ? -0.477 -17.512 14.443 1.00 39.25 185 GLU A C 1
ATOM 1428 O O . GLU A 1 185 ? -1.636 -17.479 14.008 1.00 39.25 185 GLU A O 1
ATOM 1433 N N . VAL A 1 186 ? 0.337 -16.463 14.284 1.00 42.78 186 VAL A N 1
ATOM 1434 C CA . VAL A 1 186 ? -0.154 -15.164 13.797 1.00 42.78 186 VAL A CA 1
ATOM 1435 C C . VAL A 1 186 ? 0.814 -14.564 12.774 1.00 42.78 186 VAL A C 1
ATOM 1437 O O . VAL A 1 186 ? 1.455 -13.539 12.993 1.00 42.78 186 VAL A O 1
ATOM 1440 N N . ASN A 1 187 ? 0.870 -15.175 11.585 1.00 46.41 187 ASN A N 1
ATOM 1441 C CA . ASN A 1 187 ? 1.330 -14.502 10.361 1.00 46.41 187 ASN A CA 1
ATOM 1442 C C . ASN A 1 187 ? 0.295 -13.440 9.942 1.00 46.41 187 ASN A C 1
ATOM 1444 O O . ASN A 1 187 ? -0.372 -13.555 8.910 1.00 46.41 187 ASN A O 1
ATOM 1448 N N . TYR A 1 188 ? 0.115 -12.425 10.788 1.00 47.28 188 TYR A N 1
ATOM 1449 C CA . TYR A 1 188 ? -0.686 -11.246 10.497 1.00 47.28 188 TYR A CA 1
ATOM 1450 C C . TYR A 1 188 ? 0.159 -10.323 9.626 1.00 47.28 188 TYR A C 1
ATOM 1452 O O . TYR A 1 188 ? 0.860 -9.419 10.087 1.00 47.28 188 TYR A O 1
ATOM 1460 N N . ASP A 1 189 ? 0.145 -10.624 8.336 1.00 55.25 189 ASP A N 1
ATOM 1461 C CA . ASP A 1 189 ? 0.625 -9.717 7.315 1.00 55.25 189 ASP A CA 1
ATOM 1462 C C . ASP A 1 189 ? -0.582 -8.943 6.787 1.00 55.25 189 ASP A C 1
ATOM 1464 O O . ASP A 1 189 ? -1.527 -9.532 6.259 1.00 55.25 189 ASP A O 1
ATOM 1468 N N . ALA A 1 190 ? -0.557 -7.622 6.964 1.00 51.22 190 ALA A N 1
ATOM 1469 C CA . ALA A 1 190 ? -1.537 -6.729 6.356 1.00 51.22 190 ALA A CA 1
ATOM 1470 C C . ALA A 1 190 ? -1.337 -6.611 4.839 1.00 51.22 190 ALA A C 1
ATOM 1472 O O . ALA A 1 190 ? -2.082 -5.901 4.179 1.00 51.22 190 ALA A O 1
ATOM 1473 N N . SER A 1 191 ? -0.345 -7.291 4.265 1.00 57.03 191 SER A N 1
ATOM 1474 C CA . SER A 1 191 ? -0.117 -7.292 2.828 1.00 57.03 191 SER A CA 1
ATOM 1475 C C . SER A 1 191 ? -1.118 -8.191 2.094 1.00 57.03 191 SER A C 1
ATOM 1477 O O . SER A 1 191 ? -1.346 -9.339 2.492 1.00 57.03 191 SER A O 1
ATOM 1479 N N . PRO A 1 192 ? -1.669 -7.719 0.962 1.00 53.78 192 PRO A N 1
ATOM 1480 C CA . PRO A 1 192 ? -2.422 -8.556 0.046 1.00 53.78 192 PRO A CA 1
ATOM 1481 C C . PRO A 1 192 ? -1.579 -9.766 -0.367 1.00 53.78 192 PRO A C 1
ATOM 1483 O O . PRO A 1 192 ? -0.402 -9.631 -0.696 1.00 53.78 192 PRO A O 1
ATOM 1486 N N . ARG A 1 193 ? -2.181 -10.958 -0.358 1.00 66.38 193 ARG A N 1
ATOM 1487 C CA . ARG A 1 193 ? -1.526 -12.191 -0.816 1.00 66.38 193 ARG A CA 1
ATOM 1488 C C . ARG A 1 193 ? -1.071 -12.092 -2.285 1.00 66.38 193 ARG A C 1
ATOM 1490 O O . ARG A 1 193 ? -1.678 -11.336 -3.048 1.00 66.38 193 ARG A O 1
ATOM 1497 N N . PRO A 1 194 ? -0.145 -12.971 -2.737 1.00 56.59 194 PRO A N 1
ATOM 1498 C CA . PRO A 1 194 ? 0.389 -12.993 -4.110 1.00 56.59 194 PRO A CA 1
ATOM 1499 C C . PRO A 1 194 ? -0.660 -12.968 -5.234 1.00 56.59 194 PRO A C 1
ATOM 1501 O O . PRO A 1 194 ? -0.374 -12.572 -6.361 1.00 56.59 194 PRO A O 1
ATOM 1504 N N . LYS A 1 195 ? -1.892 -13.403 -4.945 1.00 67.81 195 LYS A N 1
ATOM 1505 C CA . LYS A 1 195 ? -2.992 -13.437 -5.912 1.00 67.81 195 LYS A CA 1
ATOM 1506 C C . LYS A 1 195 ? -3.617 -12.065 -6.179 1.00 67.81 195 LYS A C 1
ATOM 1508 O O . LYS A 1 195 ? -3.986 -11.820 -7.319 1.00 67.81 195 LYS A O 1
ATOM 1513 N N . ILE A 1 196 ? -3.680 -11.161 -5.198 1.00 72.25 196 ILE A N 1
ATOM 1514 C CA . ILE A 1 196 ? -4.108 -9.773 -5.451 1.00 72.25 196 ILE A CA 1
ATOM 1515 C C . ILE A 1 196 ? -3.006 -9.043 -6.213 1.00 72.25 196 ILE A C 1
ATOM 1517 O O . ILE A 1 196 ? -3.285 -8.404 -7.221 1.00 72.25 196 ILE A O 1
ATOM 1521 N N . ASP A 1 197 ? -1.748 -9.243 -5.816 1.00 77.06 197 ASP A N 1
ATOM 1522 C CA . ASP A 1 197 ? -0.586 -8.715 -6.534 1.00 77.06 197 ASP A CA 1
ATOM 1523 C C . ASP A 1 197 ? -0.568 -9.139 -8.016 1.00 77.06 197 ASP A C 1
ATOM 1525 O O . ASP A 1 197 ? -0.283 -8.321 -8.890 1.00 77.06 197 ASP A O 1
ATOM 1529 N N . TYR A 1 198 ? -0.958 -10.378 -8.335 1.00 77.81 198 TYR A N 1
ATOM 1530 C CA . TYR A 1 198 ? -1.121 -10.832 -9.721 1.00 77.81 198 TYR A CA 1
ATOM 1531 C C . TYR A 1 198 ? -2.199 -10.049 -10.486 1.00 77.81 198 TYR A C 1
ATOM 1533 O O . TYR A 1 198 ? -1.997 -9.662 -11.638 1.00 77.81 198 TYR A O 1
ATOM 1541 N N . VAL A 1 199 ? -3.345 -9.786 -9.856 1.00 80.44 199 VAL A N 1
ATOM 1542 C CA . VAL A 1 199 ? -4.434 -9.036 -10.490 1.00 80.44 199 VAL A CA 1
ATOM 1543 C C . VAL A 1 199 ? -4.027 -7.577 -10.730 1.00 80.44 199 VAL A C 1
ATOM 1545 O O . VAL A 1 199 ? -4.220 -7.072 -11.836 1.00 80.44 199 VAL A O 1
ATOM 1548 N N . ILE A 1 200 ? -3.380 -6.933 -9.755 1.00 85.56 200 ILE A N 1
ATOM 1549 C CA . ILE A 1 200 ? -2.827 -5.577 -9.903 1.00 85.56 200 ILE A CA 1
ATOM 1550 C C . ILE A 1 200 ? -1.789 -5.542 -11.035 1.00 85.56 200 ILE A C 1
ATOM 1552 O O . ILE A 1 200 ? -1.870 -4.702 -11.929 1.00 85.56 200 ILE A O 1
ATOM 1556 N N . THR A 1 201 ? -0.876 -6.517 -11.069 1.00 86.69 201 THR A N 1
ATOM 1557 C CA . THR A 1 201 ? 0.135 -6.668 -12.132 1.00 86.69 201 THR A CA 1
ATOM 1558 C C . THR A 1 201 ? -0.509 -6.779 -13.516 1.00 86.69 201 THR A C 1
ATOM 1560 O O . THR A 1 201 ? -0.029 -6.185 -14.478 1.00 86.69 201 THR A O 1
ATOM 1563 N N . ASN A 1 202 ? -1.627 -7.496 -13.647 1.00 85.56 202 ASN A N 1
ATOM 1564 C CA . ASN A 1 202 ? -2.354 -7.593 -14.913 1.00 85.56 202 ASN A CA 1
ATOM 1565 C C . ASN A 1 202 ? -2.999 -6.273 -15.344 1.00 85.56 202 ASN A C 1
ATOM 1567 O O . ASN A 1 202 ? -3.046 -5.994 -16.542 1.00 85.56 202 ASN A O 1
ATOM 1571 N N . VAL A 1 203 ? -3.507 -5.475 -14.402 1.00 88.12 203 VAL A N 1
ATOM 1572 C CA . VAL A 1 203 ? -4.049 -4.143 -14.705 1.00 88.12 203 VAL A CA 1
ATOM 1573 C C . VAL A 1 203 ? -2.942 -3.237 -15.240 1.00 88.12 203 VAL A C 1
ATOM 1575 O O . VAL A 1 203 ? -3.129 -2.636 -16.297 1.00 88.12 203 VAL A O 1
ATOM 1578 N N . ILE A 1 204 ? -1.776 -3.235 -14.593 1.00 90.88 204 ILE A N 1
ATOM 1579 C CA . ILE A 1 204 ? -0.619 -2.445 -15.032 1.00 90.88 204 ILE A CA 1
ATOM 1580 C C . ILE A 1 204 ? -0.116 -2.933 -16.397 1.00 90.88 204 ILE A C 1
ATOM 1582 O O . ILE A 1 204 ? 0.011 -2.139 -17.322 1.00 90.88 204 ILE A O 1
ATOM 1586 N N . ASN A 1 205 ? 0.050 -4.246 -16.606 1.00 87.94 205 ASN A N 1
ATOM 1587 C CA . ASN A 1 205 ? 0.442 -4.784 -17.920 1.00 87.94 205 ASN A CA 1
ATOM 1588 C C . ASN A 1 205 ? -0.519 -4.369 -19.052 1.00 87.94 205 ASN A C 1
ATOM 1590 O O . ASN A 1 205 ? -0.106 -4.233 -20.203 1.00 87.94 205 ASN A O 1
ATOM 1594 N N . ARG A 1 206 ? -1.817 -4.198 -18.762 1.00 89.44 206 ARG A N 1
ATOM 1595 C CA . ARG A 1 206 ? -2.784 -3.688 -19.749 1.00 89.44 206 ARG A CA 1
ATOM 1596 C C . ARG A 1 206 ? -2.596 -2.195 -20.005 1.00 89.44 206 ARG A C 1
ATOM 1598 O O . ARG A 1 206 ? -2.626 -1.809 -21.166 1.00 89.44 206 ARG A O 1
ATOM 1605 N N . GLN A 1 207 ? -2.387 -1.390 -18.960 1.00 91.56 207 GLN A N 1
ATOM 1606 C CA . GLN A 1 207 ? -2.128 0.053 -19.080 1.00 91.56 207 GLN A CA 1
ATOM 1607 C C . GLN A 1 207 ? -0.872 0.332 -19.913 1.00 91.56 207 GLN A C 1
ATOM 1609 O O . GLN A 1 207 ? -0.901 1.176 -20.800 1.00 91.56 207 GLN A O 1
ATOM 1614 N N . HIS A 1 208 ? 0.177 -0.463 -19.704 1.00 92.06 208 HIS A N 1
ATOM 1615 C CA . HIS A 1 208 ? 1.436 -0.380 -20.446 1.00 92.06 208 HIS A CA 1
ATOM 1616 C C . HIS A 1 208 ? 1.387 -1.080 -21.809 1.00 92.06 208 HIS A C 1
ATOM 1618 O O . HIS A 1 208 ? 2.332 -1.008 -22.587 1.00 92.06 208 HIS A O 1
ATOM 1624 N N . GLY A 1 209 ? 0.305 -1.797 -22.139 1.00 89.94 209 GLY A N 1
ATOM 1625 C CA . GLY A 1 209 ? 0.208 -2.569 -23.380 1.00 89.94 209 GLY A CA 1
ATOM 1626 C C . GLY A 1 209 ? 1.328 -3.607 -23.526 1.00 89.94 209 GLY A C 1
ATOM 1627 O O . GLY A 1 209 ? 1.887 -3.755 -24.611 1.00 89.94 209 GLY A O 1
ATOM 1628 N N . THR A 1 210 ? 1.696 -4.275 -22.431 1.00 87.75 210 THR A N 1
ATOM 1629 C CA . THR A 1 210 ? 2.785 -5.266 -22.350 1.00 87.75 210 THR A CA 1
ATOM 1630 C C . THR A 1 210 ? 2.276 -6.696 -22.148 1.00 87.75 210 THR A C 1
ATOM 1632 O O . THR A 1 210 ? 3.058 -7.642 -22.133 1.00 87.75 210 THR A O 1
ATOM 1635 N N . ARG A 1 211 ? 0.953 -6.895 -22.045 1.00 83.62 211 ARG A N 1
ATOM 1636 C CA . ARG A 1 211 ? 0.322 -8.199 -21.755 1.00 83.62 211 ARG A CA 1
ATOM 1637 C C . ARG A 1 211 ? 0.729 -9.339 -22.701 1.00 83.62 211 ARG A C 1
ATOM 1639 O O . ARG A 1 211 ? 0.810 -10.478 -22.255 1.00 83.62 211 ARG A O 1
ATOM 1646 N N . ASN A 1 212 ? 0.952 -9.044 -23.981 1.00 83.69 212 ASN A N 1
ATOM 1647 C CA . ASN A 1 212 ? 1.258 -10.052 -25.005 1.00 83.69 212 ASN A CA 1
ATOM 1648 C C . ASN A 1 212 ? 2.765 -10.185 -25.284 1.00 83.69 212 ASN A C 1
ATOM 1650 O O . ASN A 1 212 ? 3.155 -10.873 -26.227 1.00 83.69 212 ASN A O 1
ATOM 1654 N N . ILE A 1 213 ? 3.600 -9.519 -24.482 1.00 85.88 213 ILE A N 1
ATOM 1655 C CA . ILE A 1 213 ? 5.051 -9.544 -24.629 1.00 85.88 213 ILE A CA 1
ATOM 1656 C C . ILE A 1 213 ? 5.614 -10.611 -23.691 1.00 85.88 213 ILE A C 1
ATOM 1658 O O . ILE A 1 213 ? 5.567 -10.481 -22.464 1.00 85.88 213 ILE A O 1
ATOM 1662 N N . LYS A 1 214 ? 6.135 -11.688 -24.276 1.00 85.75 214 LYS A N 1
ATOM 1663 C CA . LYS A 1 214 ? 6.828 -12.752 -23.555 1.00 85.75 214 LYS A CA 1
ATOM 1664 C C . LYS A 1 214 ? 8.275 -12.337 -23.350 1.00 85.75 214 LYS A C 1
ATOM 1666 O O . LYS A 1 214 ? 8.952 -11.932 -24.286 1.00 85.75 214 LYS A O 1
ATOM 1671 N N . LEU A 1 215 ? 8.720 -12.438 -22.111 1.00 81.25 215 LEU A N 1
ATOM 1672 C CA . LEU A 1 215 ? 10.088 -12.147 -21.732 1.00 81.25 215 LEU A CA 1
ATOM 1673 C C . LEU A 1 215 ? 10.791 -13.498 -21.608 1.00 81.25 215 LEU A C 1
ATOM 1675 O O . LEU A 1 215 ? 10.370 -14.327 -20.800 1.00 81.25 215 LEU A O 1
ATOM 1679 N N . GLU A 1 216 ? 11.731 -13.759 -22.510 1.00 82.25 216 GLU A N 1
ATOM 1680 C CA . GLU A 1 216 ? 12.458 -15.023 -22.567 1.00 82.25 216 GLU A CA 1
ATOM 1681 C C . GLU A 1 216 ? 13.622 -14.975 -21.587 1.00 82.25 216 GLU A C 1
ATOM 1683 O O . GLU A 1 216 ? 14.419 -14.033 -21.596 1.00 82.25 216 GLU A O 1
ATOM 1688 N N . ASP A 1 217 ? 13.690 -15.993 -20.729 1.00 67.25 217 ASP A N 1
ATOM 1689 C CA . ASP A 1 217 ? 14.832 -16.203 -19.851 1.00 67.25 217 ASP A CA 1
ATOM 1690 C C . ASP A 1 217 ? 15.910 -16.929 -20.661 1.00 67.25 217 ASP A C 1
ATOM 1692 O O . ASP A 1 217 ? 16.006 -18.151 -20.671 1.00 67.25 217 ASP A O 1
ATOM 1696 N N . ASP A 1 218 ? 16.676 -16.148 -21.418 1.00 64.31 218 ASP A N 1
ATOM 1697 C CA . ASP A 1 218 ? 17.861 -16.578 -22.167 1.00 64.31 218 ASP A CA 1
ATOM 1698 C C . ASP A 1 218 ? 19.134 -16.562 -21.299 1.00 64.31 218 ASP A C 1
ATOM 1700 O O . ASP A 1 218 ? 20.263 -16.475 -21.789 1.00 64.31 218 ASP A O 1
ATOM 1704 N N . LEU A 1 219 ? 18.933 -16.614 -19.982 1.00 56.69 219 LEU A N 1
ATOM 1705 C CA . LEU A 1 219 ? 19.956 -16.817 -18.973 1.00 56.69 219 LEU A CA 1
ATOM 1706 C C . LEU A 1 219 ? 20.019 -18.331 -18.722 1.00 56.69 219 LEU A C 1
ATOM 1708 O O . LEU A 1 219 ? 19.039 -18.904 -18.252 1.00 56.69 219 LEU A O 1
ATOM 1712 N N . ASP A 1 220 ? 21.124 -18.975 -19.111 1.00 51.16 220 ASP A N 1
ATOM 1713 C CA . ASP A 1 220 ? 21.285 -20.438 -19.090 1.00 51.16 220 ASP A CA 1
ATOM 1714 C C . ASP A 1 220 ? 20.833 -21.060 -17.749 1.00 51.16 220 ASP A C 1
ATOM 1716 O O . ASP A 1 220 ? 21.267 -20.648 -16.674 1.00 51.16 220 ASP A O 1
ATOM 1720 N N . GLY A 1 221 ? 19.914 -22.031 -17.834 1.00 46.53 221 GLY A N 1
ATOM 1721 C CA . GLY A 1 221 ? 19.037 -22.484 -16.746 1.00 46.53 221 GLY A CA 1
ATOM 1722 C C . GLY A 1 221 ? 19.322 -23.870 -16.157 1.00 46.53 221 GLY A C 1
ATOM 1723 O O . GLY A 1 221 ? 18.398 -24.499 -15.641 1.00 46.53 221 GLY A O 1
ATOM 1724 N N . ASP A 1 222 ? 20.558 -24.363 -16.190 1.00 38.34 222 ASP A N 1
ATOM 1725 C CA . ASP A 1 222 ? 20.891 -25.695 -15.658 1.00 38.34 222 ASP A CA 1
ATOM 1726 C C . ASP A 1 222 ? 21.348 -25.670 -14.186 1.00 38.34 222 ASP A C 1
ATOM 1728 O O . ASP A 1 222 ? 22.451 -26.097 -13.873 1.00 38.34 222 ASP A O 1
ATOM 1732 N N . SER A 1 223 ? 20.473 -25.204 -13.280 1.00 40.78 223 SER A N 1
ATOM 1733 C CA . SER A 1 223 ? 20.284 -25.759 -11.916 1.00 40.78 223 SER A CA 1
ATOM 1734 C C . SER A 1 223 ? 19.331 -24.896 -11.081 1.00 40.78 223 SER A C 1
ATOM 1736 O O . SER A 1 223 ? 19.719 -24.170 -10.166 1.00 40.78 223 SER A O 1
ATOM 1738 N N . ILE A 1 224 ? 18.034 -25.018 -11.364 1.00 43.88 224 ILE A N 1
ATOM 1739 C CA . ILE A 1 224 ? 16.963 -24.483 -10.517 1.00 43.88 224 ILE A CA 1
ATOM 1740 C C . ILE A 1 224 ? 16.711 -25.443 -9.350 1.00 43.88 224 ILE A C 1
ATOM 1742 O O . ILE A 1 224 ? 15.693 -26.125 -9.314 1.00 43.88 224 ILE A O 1
ATOM 1746 N N . ASN A 1 225 ? 17.679 -25.575 -8.436 1.00 41.75 225 ASN A N 1
ATOM 1747 C CA . ASN A 1 225 ? 17.460 -26.195 -7.126 1.00 41.75 225 ASN A CA 1
ATOM 1748 C C . ASN A 1 225 ? 18.510 -25.763 -6.083 1.00 41.75 225 ASN A C 1
ATOM 1750 O O . ASN A 1 225 ? 19.711 -25.851 -6.306 1.00 41.75 225 ASN A O 1
ATOM 1754 N N . ASP A 1 226 ? 17.987 -25.320 -4.938 1.00 37.97 226 ASP A N 1
ATOM 1755 C CA . ASP A 1 226 ? 18.536 -25.223 -3.575 1.00 37.97 226 ASP A CA 1
ATOM 1756 C C . ASP A 1 226 ? 19.828 -24.428 -3.259 1.00 37.97 226 ASP A C 1
ATOM 1758 O O . ASP A 1 226 ? 20.033 -24.094 -2.094 1.00 37.97 226 ASP A O 1
ATOM 1762 N N . GLU A 1 227 ? 20.594 -23.950 -4.245 1.00 41.38 227 GLU A N 1
ATOM 1763 C CA . GLU A 1 227 ? 21.606 -22.867 -4.087 1.00 41.38 227 GLU A CA 1
ATOM 1764 C C . GLU A 1 227 ? 21.110 -21.501 -4.621 1.00 41.38 227 GLU A C 1
ATOM 1766 O O . GLU A 1 227 ? 21.857 -20.536 -4.781 1.00 41.38 227 GLU A O 1
ATOM 1771 N N . TYR A 1 228 ? 19.797 -21.399 -4.848 1.00 41.25 228 TYR A N 1
ATOM 1772 C CA . TYR A 1 228 ? 19.102 -20.423 -5.704 1.00 41.25 228 TYR A CA 1
ATOM 1773 C C . TYR A 1 228 ? 19.139 -18.937 -5.273 1.00 41.25 228 TYR A C 1
ATOM 1775 O O . TYR A 1 228 ? 18.521 -18.083 -5.907 1.00 41.25 228 TYR A O 1
ATOM 1783 N N . THR A 1 229 ? 19.863 -18.603 -4.206 1.00 46.12 229 THR A N 1
ATOM 1784 C CA . THR A 1 229 ? 20.132 -17.220 -3.767 1.00 46.12 229 THR A CA 1
ATOM 1785 C C . THR A 1 229 ? 21.619 -16.880 -3.691 1.00 46.12 229 THR A C 1
ATOM 1787 O O . THR A 1 229 ? 21.933 -15.709 -3.531 1.00 46.12 229 THR A O 1
ATOM 1790 N N . GLY A 1 230 ? 22.523 -17.860 -3.806 1.00 46.59 230 GLY A N 1
ATOM 1791 C CA . GLY A 1 230 ? 23.972 -17.628 -3.765 1.00 46.59 230 GLY A CA 1
ATOM 1792 C C . GLY A 1 230 ? 24.535 -17.103 -5.086 1.00 46.59 230 GLY A C 1
ATOM 1793 O O . GLY A 1 230 ? 25.392 -16.232 -5.074 1.00 46.59 230 GLY A O 1
ATOM 1794 N N . GLU A 1 231 ? 23.994 -17.552 -6.224 1.00 42.84 231 GLU A N 1
ATOM 1795 C CA . GLU A 1 231 ? 24.506 -17.178 -7.556 1.00 42.84 231 GLU A CA 1
ATOM 1796 C C . GLU A 1 231 ? 23.766 -16.006 -8.228 1.00 42.84 231 GLU A C 1
ATOM 1798 O O . GLU A 1 231 ? 24.181 -15.523 -9.282 1.00 42.84 231 GLU A O 1
ATOM 1803 N N . VAL A 1 232 ? 22.695 -15.475 -7.621 1.00 44.94 232 VAL A N 1
ATOM 1804 C CA . VAL A 1 232 ? 22.099 -14.198 -8.077 1.00 44.94 232 VAL A CA 1
ATOM 1805 C C . VAL A 1 232 ? 23.110 -13.050 -7.924 1.00 44.94 232 VAL A C 1
ATOM 1807 O O . VAL A 1 232 ? 23.085 -12.110 -8.722 1.00 44.94 232 VAL A O 1
ATOM 1810 N N . ASP A 1 233 ? 24.035 -13.179 -6.969 1.00 42.06 233 ASP A N 1
ATOM 1811 C CA . ASP A 1 233 ? 25.163 -12.269 -6.755 1.00 42.06 233 ASP A CA 1
ATOM 1812 C C . ASP A 1 233 ? 26.337 -12.516 -7.735 1.00 42.06 233 ASP A C 1
ATOM 1814 O O . ASP A 1 233 ? 27.142 -11.610 -7.952 1.00 42.06 233 ASP A O 1
ATOM 1818 N N . ASP A 1 234 ? 26.397 -13.676 -8.409 1.00 43.69 234 ASP A N 1
ATOM 1819 C CA . ASP A 1 234 ? 27.479 -14.060 -9.339 1.00 43.69 234 ASP A CA 1
ATOM 1820 C C . ASP A 1 234 ? 27.149 -13.829 -10.825 1.00 43.69 234 ASP A C 1
ATOM 1822 O O . ASP A 1 234 ? 27.950 -14.143 -11.716 1.00 43.69 234 ASP A O 1
ATOM 1826 N N . VAL A 1 235 ? 26.043 -13.137 -11.134 1.00 49.50 235 VAL A N 1
ATOM 1827 C CA . VAL A 1 235 ? 25.942 -12.406 -12.408 1.00 49.50 235 VAL A CA 1
ATOM 1828 C C . VAL A 1 235 ? 26.907 -11.221 -12.323 1.00 49.50 235 VAL A C 1
ATOM 1830 O O . VAL A 1 235 ? 26.491 -10.074 -12.180 1.00 49.50 235 VAL A O 1
ATOM 1833 N N . ALA A 1 236 ? 28.212 -11.495 -12.421 1.00 43.84 236 ALA A N 1
ATOM 1834 C CA . ALA A 1 236 ? 29.346 -10.606 -12.137 1.00 43.84 236 ALA A CA 1
ATOM 1835 C C . ALA A 1 236 ? 29.429 -9.329 -13.009 1.00 43.84 236 ALA A C 1
ATOM 1837 O O . ALA A 1 236 ? 30.456 -8.655 -13.060 1.00 43.84 236 ALA A O 1
ATOM 1838 N N . LYS A 1 237 ? 28.366 -9.007 -13.753 1.00 56.56 237 LYS A N 1
ATOM 1839 C CA . LYS A 1 237 ? 28.233 -7.852 -14.645 1.00 56.56 237 LYS A CA 1
ATOM 1840 C C . LYS A 1 237 ? 26.889 -7.126 -14.520 1.00 56.56 237 LYS A C 1
ATOM 1842 O O . LYS A 1 237 ? 26.668 -6.183 -15.276 1.00 56.56 237 LYS A O 1
ATOM 1847 N N . LEU A 1 238 ? 25.977 -7.559 -13.643 1.00 63.47 238 LEU A N 1
ATOM 1848 C CA . LEU A 1 238 ? 24.714 -6.853 -13.450 1.00 63.47 238 LEU A CA 1
ATOM 1849 C C . LEU A 1 238 ? 24.931 -5.676 -12.503 1.00 63.47 238 LEU A C 1
ATOM 1851 O O . LEU A 1 238 ? 25.452 -5.835 -11.403 1.00 63.47 238 LEU A O 1
ATOM 1855 N N . ASP A 1 239 ? 24.520 -4.491 -12.940 1.00 70.88 239 ASP A N 1
ATOM 1856 C CA . ASP A 1 239 ? 24.521 -3.310 -12.090 1.00 70.88 239 ASP A CA 1
ATOM 1857 C C . ASP A 1 239 ? 23.715 -3.579 -10.796 1.00 70.88 239 ASP A C 1
ATOM 1859 O O . ASP A 1 239 ? 22.602 -4.113 -10.891 1.00 70.88 239 ASP A O 1
ATOM 1863 N N . PRO A 1 240 ? 24.224 -3.222 -9.598 1.00 74.25 240 PRO A N 1
ATOM 1864 C CA . PRO A 1 240 ? 23.551 -3.506 -8.331 1.00 74.25 240 PRO A CA 1
ATOM 1865 C C . PRO A 1 240 ? 22.104 -3.001 -8.256 1.00 74.25 240 PRO A C 1
ATOM 1867 O O . PRO A 1 240 ? 21.261 -3.646 -7.632 1.00 74.25 240 PRO A O 1
ATOM 1870 N N . ASP A 1 241 ? 21.780 -1.883 -8.909 1.00 74.88 241 ASP A N 1
ATOM 1871 C CA . ASP A 1 241 ? 20.417 -1.348 -8.920 1.00 74.88 241 ASP A CA 1
ATOM 1872 C C . ASP A 1 241 ? 19.485 -2.210 -9.778 1.00 74.88 241 ASP A C 1
ATOM 1874 O O . ASP A 1 241 ? 18.350 -2.496 -9.384 1.00 74.88 241 ASP A O 1
ATOM 1878 N N . LEU A 1 242 ? 19.979 -2.709 -10.914 1.00 75.69 242 LEU A N 1
ATOM 1879 C CA . LEU A 1 242 ? 19.232 -3.637 -11.765 1.00 75.69 242 LEU A CA 1
ATOM 1880 C C . LEU A 1 242 ? 19.077 -5.012 -11.101 1.00 75.69 242 LEU A C 1
ATOM 1882 O O . LEU A 1 242 ? 18.010 -5.622 -11.202 1.00 75.69 242 LEU A O 1
ATOM 1886 N N . ALA A 1 243 ? 20.094 -5.481 -10.372 1.00 73.50 243 ALA A N 1
ATOM 1887 C CA . ALA A 1 243 ? 20.017 -6.708 -9.579 1.00 73.50 243 ALA A CA 1
ATOM 1888 C C . ALA A 1 243 ? 18.924 -6.612 -8.503 1.00 73.50 243 ALA A C 1
ATOM 1890 O O . ALA A 1 243 ? 18.090 -7.514 -8.367 1.00 73.50 243 ALA A O 1
ATOM 1891 N N . ARG A 1 244 ? 18.854 -5.472 -7.803 1.00 73.00 244 ARG A N 1
ATOM 1892 C CA . ARG A 1 244 ? 17.786 -5.190 -6.832 1.00 73.00 244 ARG A CA 1
ATOM 1893 C C . ARG A 1 244 ? 16.411 -5.207 -7.488 1.00 73.00 244 ARG A C 1
ATOM 1895 O O . ARG A 1 244 ? 15.502 -5.833 -6.948 1.00 73.00 244 ARG A O 1
ATOM 1902 N N . ILE A 1 245 ? 16.249 -4.585 -8.655 1.00 74.56 245 ILE A N 1
ATOM 1903 C CA . ILE A 1 245 ? 14.969 -4.598 -9.374 1.00 74.56 245 ILE A CA 1
ATOM 1904 C C . ILE A 1 245 ? 14.574 -6.019 -9.785 1.00 74.56 245 ILE A C 1
ATOM 1906 O O . ILE A 1 245 ? 13.414 -6.384 -9.624 1.00 74.56 245 ILE A O 1
ATOM 1910 N N . ARG A 1 246 ? 15.505 -6.839 -10.285 1.00 71.56 246 ARG A N 1
ATOM 1911 C CA . ARG A 1 246 ? 15.218 -8.231 -10.675 1.00 71.56 246 ARG A CA 1
ATOM 1912 C C . ARG A 1 246 ? 14.661 -9.052 -9.507 1.00 71.56 246 ARG A C 1
ATOM 1914 O O . ARG A 1 246 ? 13.803 -9.907 -9.722 1.00 71.56 246 ARG A O 1
ATOM 1921 N N . SER A 1 247 ? 15.096 -8.761 -8.276 1.00 66.12 247 SER A N 1
ATOM 1922 C CA . SER A 1 247 ? 14.524 -9.372 -7.068 1.00 66.12 247 SER A CA 1
ATOM 1923 C C . SER A 1 247 ? 13.039 -9.016 -6.858 1.00 66.12 247 SER A C 1
ATOM 1925 O O . SER A 1 247 ? 12.292 -9.817 -6.300 1.00 66.12 247 SER A O 1
ATOM 1927 N N . ASP A 1 248 ? 12.580 -7.884 -7.407 1.00 76.56 248 ASP A N 1
ATOM 1928 C CA . ASP A 1 248 ? 11.173 -7.488 -7.558 1.00 76.56 248 ASP A CA 1
ATOM 1929 C C . ASP A 1 248 ? 10.625 -7.881 -8.948 1.00 76.56 248 ASP A C 1
ATOM 1931 O O . ASP A 1 248 ? 10.212 -7.053 -9.771 1.00 76.56 248 ASP A O 1
ATOM 1935 N N . MET A 1 249 ? 10.633 -9.191 -9.212 1.00 79.25 249 MET A N 1
ATOM 1936 C CA . MET A 1 249 ? 10.396 -9.789 -10.532 1.00 79.25 249 MET A CA 1
ATOM 1937 C C . MET A 1 249 ? 9.136 -9.271 -11.246 1.00 79.25 249 MET A C 1
ATOM 1939 O O . MET A 1 249 ? 9.151 -9.055 -12.455 1.00 79.25 249 MET A O 1
ATOM 1943 N N . GLN A 1 250 ? 8.026 -9.048 -10.532 1.00 82.31 250 GLN A N 1
ATOM 1944 C CA . GLN A 1 250 ? 6.775 -8.610 -11.168 1.00 82.31 250 GLN A CA 1
ATOM 1945 C C . GLN A 1 250 ? 6.884 -7.206 -11.767 1.00 82.31 250 GLN A C 1
ATOM 1947 O O . GLN A 1 250 ? 6.393 -6.976 -12.873 1.00 82.31 250 GLN A O 1
ATOM 1952 N N . ASN A 1 251 ? 7.519 -6.278 -11.047 1.00 84.75 251 ASN A N 1
ATOM 1953 C CA . ASN A 1 251 ? 7.705 -4.916 -11.534 1.00 84.75 251 ASN A CA 1
ATOM 1954 C C . ASN A 1 251 ? 8.805 -4.892 -12.591 1.00 84.75 251 ASN A C 1
ATOM 1956 O O . ASN A 1 251 ? 8.590 -4.314 -13.652 1.00 84.75 251 ASN A O 1
ATOM 1960 N N . PHE A 1 252 ? 9.909 -5.617 -12.372 1.00 86.31 252 PHE A N 1
ATOM 1961 C CA . PHE A 1 252 ? 10.956 -5.781 -13.380 1.00 86.31 252 PHE A CA 1
ATOM 1962 C C . PHE A 1 252 ? 10.399 -6.236 -14.730 1.00 86.31 252 PHE A C 1
ATOM 1964 O O . PHE A 1 252 ? 10.704 -5.624 -15.744 1.00 86.31 252 PHE A O 1
ATOM 1971 N N . GLN A 1 253 ? 9.537 -7.256 -14.757 1.00 87.94 253 GLN A N 1
ATOM 1972 C CA . GLN A 1 253 ? 8.957 -7.757 -16.004 1.00 87.94 253 GLN A CA 1
ATOM 1973 C C . GLN A 1 253 ? 8.114 -6.710 -16.741 1.00 87.94 253 GLN A C 1
ATOM 1975 O O . GLN A 1 253 ? 8.140 -6.670 -17.970 1.00 87.94 253 GLN A O 1
ATOM 1980 N N . ILE A 1 254 ? 7.353 -5.877 -16.022 1.00 90.75 254 ILE A N 1
ATOM 1981 C CA . ILE A 1 254 ? 6.590 -4.782 -16.641 1.00 90.75 254 ILE A CA 1
ATOM 1982 C C . ILE A 1 254 ? 7.562 -3.795 -17.293 1.00 90.75 254 ILE A C 1
ATOM 1984 O O . ILE A 1 254 ? 7.406 -3.486 -18.474 1.00 90.75 254 ILE A O 1
ATOM 1988 N N . ILE A 1 255 ? 8.589 -3.371 -16.551 1.00 92.69 255 ILE A N 1
ATOM 1989 C CA . ILE A 1 255 ? 9.581 -2.401 -17.030 1.00 92.69 255 ILE A CA 1
ATOM 1990 C C . ILE A 1 255 ? 10.392 -2.948 -18.187 1.00 92.69 255 ILE A C 1
ATOM 1992 O O . ILE A 1 255 ? 10.544 -2.266 -19.188 1.00 92.69 255 ILE A O 1
ATOM 1996 N N . ALA A 1 256 ? 10.864 -4.187 -18.099 1.00 91.06 256 ALA A N 1
ATOM 1997 C CA . ALA A 1 256 ? 11.645 -4.813 -19.152 1.00 91.06 256 ALA A CA 1
ATOM 1998 C C . ALA A 1 256 ? 10.868 -4.859 -20.473 1.00 91.06 256 ALA A C 1
ATOM 2000 O O . ALA A 1 256 ? 11.421 -4.543 -21.523 1.00 91.06 256 ALA A O 1
ATOM 2001 N N . ARG A 1 257 ? 9.569 -5.186 -20.425 1.00 93.69 257 ARG A N 1
ATOM 2002 C CA . ARG A 1 257 ? 8.702 -5.180 -21.612 1.00 93.69 257 ARG A CA 1
ATOM 2003 C C . ARG A 1 257 ? 8.491 -3.771 -22.154 1.00 93.69 257 ARG A C 1
ATOM 2005 O O . ARG A 1 257 ? 8.551 -3.586 -23.364 1.00 93.69 257 ARG A O 1
ATOM 2012 N N . ASP A 1 258 ? 8.232 -2.793 -21.292 1.00 94.00 258 ASP A N 1
ATOM 2013 C CA . ASP A 1 258 ? 7.966 -1.423 -21.737 1.00 94.00 258 ASP A CA 1
ATOM 2014 C C . ASP A 1 258 ? 9.229 -0.743 -22.292 1.00 94.00 258 ASP A C 1
ATOM 2016 O O . ASP A 1 258 ? 9.215 -0.145 -23.368 1.00 94.00 258 ASP A O 1
ATOM 2020 N N . PHE A 1 259 ? 10.365 -0.968 -21.640 1.00 94.50 259 PHE A N 1
ATOM 2021 C CA . PHE A 1 259 ? 11.681 -0.544 -22.100 1.00 94.50 259 PHE A CA 1
ATOM 2022 C C . PHE A 1 259 ? 12.033 -1.188 -23.448 1.00 94.50 259 PHE A C 1
ATOM 2024 O O . PHE A 1 259 ? 12.441 -0.507 -24.388 1.00 94.50 259 PHE A O 1
ATOM 2031 N N . ALA A 1 260 ? 11.786 -2.491 -23.603 1.00 92.88 260 ALA A N 1
ATOM 2032 C CA . ALA A 1 260 ? 11.976 -3.180 -24.874 1.00 92.88 260 ALA A CA 1
ATOM 2033 C C . ALA A 1 260 ? 11.084 -2.633 -25.991 1.00 92.88 260 ALA A C 1
ATOM 2035 O O . ALA A 1 260 ? 11.555 -2.483 -27.117 1.00 92.88 260 ALA A O 1
ATOM 2036 N N . LYS A 1 261 ? 9.825 -2.281 -25.697 1.00 93.31 261 LYS A N 1
ATOM 2037 C CA . LYS A 1 261 ? 8.958 -1.591 -26.664 1.00 93.31 261 LYS A CA 1
ATOM 2038 C C . LYS A 1 261 ? 9.560 -0.257 -27.085 1.00 93.31 261 LYS A C 1
ATOM 2040 O O . LYS A 1 261 ? 9.636 0.014 -28.281 1.00 93.31 261 LYS A O 1
ATOM 2045 N N . LYS A 1 262 ? 9.994 0.558 -26.120 1.00 94.56 262 LYS A N 1
ATOM 2046 C CA . LYS A 1 262 ? 10.547 1.892 -26.375 1.00 94.56 262 LYS A CA 1
ATOM 2047 C C . LYS A 1 262 ? 11.807 1.848 -27.240 1.00 94.56 262 LYS A C 1
ATOM 2049 O O . LYS A 1 262 ? 11.940 2.657 -28.153 1.00 94.56 262 LYS A O 1
ATOM 2054 N N . TYR A 1 263 ? 12.685 0.878 -27.000 1.00 94.50 263 TYR A N 1
ATOM 2055 C CA . TYR A 1 263 ? 13.935 0.705 -27.746 1.00 94.50 263 TYR A CA 1
ATOM 2056 C C . TYR A 1 263 ? 13.859 -0.345 -28.856 1.00 94.50 263 TYR A C 1
ATOM 2058 O O . TYR A 1 263 ? 14.888 -0.763 -29.386 1.00 94.50 263 TYR A O 1
ATOM 2066 N N . THR A 1 264 ? 12.652 -0.761 -29.249 1.00 91.19 264 THR A N 1
ATOM 2067 C CA . THR A 1 264 ? 12.420 -1.694 -30.364 1.00 91.19 264 THR A CA 1
ATOM 2068 C C . THR A 1 264 ? 13.185 -3.023 -30.248 1.00 91.19 264 THR A C 1
ATOM 2070 O O . THR A 1 264 ? 13.552 -3.620 -31.254 1.00 91.19 264 THR A O 1
ATOM 2073 N N . LEU A 1 265 ? 13.386 -3.524 -29.025 1.00 87.56 265 LEU A N 1
ATOM 2074 C CA . LEU A 1 265 ? 14.022 -4.822 -28.726 1.00 87.56 265 LEU A CA 1
ATOM 2075 C C . LEU A 1 265 ? 13.046 -6.006 -28.870 1.00 87.56 265 LEU A C 1
ATOM 2077 O O . LEU A 1 265 ? 13.130 -6.996 -28.145 1.00 87.56 265 LEU A O 1
ATOM 2081 N N . LEU A 1 266 ? 12.051 -5.853 -29.736 1.00 89.50 266 LEU A N 1
ATOM 2082 C CA . LEU A 1 266 ? 10.933 -6.769 -29.884 1.00 89.50 266 LEU A CA 1
ATOM 2083 C C . LEU A 1 266 ? 11.194 -7.726 -31.045 1.00 89.50 266 LEU A C 1
ATOM 2085 O O . LEU A 1 266 ? 11.393 -7.289 -32.178 1.00 89.50 266 LEU A O 1
ATOM 2089 N N . GLU A 1 267 ? 11.122 -9.023 -30.774 1.00 87.31 267 GLU A N 1
ATOM 2090 C CA . GLU A 1 267 ? 11.298 -10.079 -31.768 1.00 87.31 267 GLU A CA 1
ATOM 2091 C C . GLU A 1 267 ? 9.965 -10.792 -32.052 1.00 87.31 267 GLU A C 1
ATOM 2093 O O . GLU A 1 267 ? 9.125 -10.922 -31.151 1.00 87.31 267 GLU A O 1
ATOM 2098 N N . PRO A 1 268 ? 9.723 -11.270 -33.287 1.00 84.56 268 PRO A N 1
ATOM 2099 C CA . PRO A 1 268 ? 8.549 -12.086 -33.584 1.00 84.56 268 PRO A CA 1
ATOM 2100 C C . PRO A 1 268 ? 8.491 -13.337 -32.691 1.00 84.56 268 PRO A C 1
ATOM 2102 O O . PRO A 1 268 ? 9.456 -14.094 -32.600 1.00 84.56 268 PRO A O 1
ATOM 2105 N N . GLY A 1 269 ? 7.355 -13.559 -32.026 1.00 78.12 269 GLY A N 1
ATOM 2106 C CA . GLY A 1 269 ? 7.102 -14.744 -31.212 1.00 78.12 269 GLY A CA 1
ATOM 2107 C C . GLY A 1 269 ? 6.305 -15.829 -31.932 1.00 78.12 269 GLY A C 1
ATOM 2108 O O . GLY A 1 269 ? 6.044 -15.768 -33.129 1.00 78.12 269 GLY A O 1
ATOM 2109 N N . GLU A 1 270 ? 5.899 -16.849 -31.173 1.00 74.19 270 GLU A N 1
ATOM 2110 C CA . GLU A 1 270 ? 4.921 -17.833 -31.649 1.00 74.19 270 GLU A CA 1
ATOM 2111 C C . GLU A 1 270 ? 3.513 -17.214 -31.633 1.00 74.19 270 GLU A C 1
ATOM 2113 O O . GLU A 1 270 ? 3.135 -16.579 -30.642 1.00 74.19 270 GLU A O 1
ATOM 2118 N N . ALA A 1 271 ? 2.723 -17.436 -32.691 1.00 72.19 271 ALA A N 1
ATOM 2119 C CA . ALA A 1 271 ? 1.412 -16.798 -32.897 1.00 72.19 271 ALA A CA 1
ATOM 2120 C C . ALA A 1 271 ? 1.486 -15.249 -32.861 1.00 72.19 271 ALA A C 1
ATOM 2122 O O . ALA A 1 271 ? 2.506 -14.679 -33.231 1.00 72.19 271 ALA A O 1
ATOM 2123 N N . ASP A 1 272 ? 0.430 -14.560 -32.405 1.00 69.88 272 ASP A N 1
ATOM 2124 C CA . ASP A 1 272 ? 0.367 -13.089 -32.264 1.00 69.88 272 ASP A CA 1
ATOM 2125 C C . ASP A 1 272 ? 1.155 -12.550 -31.043 1.00 69.88 272 ASP A C 1
ATOM 2127 O O . ASP A 1 272 ? 0.810 -11.511 -30.470 1.00 69.88 272 ASP A O 1
ATOM 2131 N N . SER A 1 273 ? 2.177 -13.279 -30.575 1.00 77.94 273 SER A N 1
ATOM 2132 C CA . SER A 1 273 ? 3.010 -12.853 -29.445 1.00 77.94 273 SER A CA 1
ATOM 2133 C C . SER A 1 273 ? 4.316 -12.216 -29.903 1.00 77.94 273 SER A C 1
ATOM 2135 O O . SER A 1 273 ? 4.836 -12.502 -30.980 1.00 77.94 273 SER A O 1
ATOM 2137 N N . VAL A 1 274 ? 4.850 -11.341 -29.058 1.00 85.69 274 VAL A N 1
ATOM 2138 C CA . VAL A 1 274 ? 6.149 -10.699 -29.262 1.00 85.69 274 VAL A CA 1
ATOM 2139 C C . VAL A 1 274 ? 7.082 -11.175 -28.160 1.00 85.69 274 VAL A C 1
ATOM 2141 O O . VAL A 1 274 ? 6.657 -11.307 -27.010 1.00 85.69 274 VAL A O 1
ATOM 2144 N N . LYS A 1 275 ? 8.332 -11.458 -28.508 1.00 89.00 275 LYS A N 1
ATOM 2145 C CA . LYS A 1 275 ? 9.376 -11.905 -27.589 1.00 89.00 275 LYS A CA 1
ATOM 2146 C C . LYS A 1 275 ? 10.364 -10.782 -27.305 1.00 89.00 275 LYS A C 1
ATOM 2148 O O . LYS A 1 275 ? 10.541 -9.874 -28.114 1.00 89.00 275 LYS A O 1
ATOM 2153 N N . VAL A 1 276 ? 10.996 -10.848 -26.144 1.00 86.69 276 VAL A N 1
ATOM 2154 C CA . VAL A 1 276 ? 12.108 -9.980 -25.756 1.00 86.69 276 VAL A CA 1
ATOM 2155 C C . VAL A 1 276 ? 13.074 -10.792 -24.901 1.00 86.69 276 VAL A C 1
ATOM 2157 O O . VAL A 1 276 ? 12.653 -11.465 -23.961 1.00 86.69 276 VAL A O 1
ATOM 2160 N N . SER A 1 277 ? 14.363 -10.704 -25.221 1.00 86.00 277 SER A N 1
ATOM 2161 C CA . SER A 1 277 ? 15.452 -11.284 -24.430 1.00 86.00 277 SER A CA 1
ATOM 2162 C C . SER A 1 277 ? 15.669 -10.478 -23.142 1.00 86.00 277 SER A C 1
ATOM 2164 O O . SER A 1 277 ? 15.867 -9.256 -23.187 1.00 86.00 277 SER A O 1
ATOM 2166 N N . HIS A 1 278 ? 15.668 -11.156 -21.987 1.00 83.56 278 HIS A N 1
ATOM 2167 C CA . HIS A 1 278 ? 16.074 -10.550 -20.715 1.00 83.56 278 HIS A CA 1
ATOM 2168 C C . HIS A 1 278 ? 17.478 -9.954 -20.816 1.00 83.56 278 HIS A C 1
ATOM 2170 O O . HIS A 1 278 ? 17.714 -8.813 -20.402 1.00 83.56 278 HIS A O 1
ATOM 2176 N N . LYS A 1 279 ? 18.412 -10.716 -21.392 1.00 83.31 279 LYS A N 1
ATOM 2177 C CA . LYS A 1 279 ? 19.804 -10.300 -21.548 1.00 83.31 279 LYS A CA 1
ATOM 2178 C C . LYS A 1 279 ? 19.937 -9.040 -22.398 1.00 83.31 279 LYS A C 1
ATOM 2180 O O . LYS A 1 279 ? 20.739 -8.174 -22.050 1.00 83.31 279 LYS A O 1
ATOM 2185 N N . ALA A 1 280 ? 19.158 -8.900 -23.470 1.00 85.38 280 ALA A N 1
ATOM 2186 C CA . ALA A 1 280 ? 19.186 -7.724 -24.337 1.00 85.38 280 ALA A CA 1
ATOM 2187 C C . ALA A 1 280 ? 18.745 -6.455 -23.593 1.00 85.38 280 ALA A C 1
ATOM 2189 O O . ALA A 1 280 ? 19.430 -5.434 -23.667 1.00 85.38 280 ALA A O 1
ATOM 2190 N N . VAL A 1 281 ? 17.657 -6.536 -22.817 1.00 88.38 281 VAL A N 1
ATOM 2191 C CA . VAL A 1 281 ? 17.177 -5.424 -21.979 1.00 88.38 281 VAL A CA 1
ATOM 2192 C C . VAL A 1 281 ? 18.238 -5.014 -20.963 1.00 88.38 281 VAL A C 1
ATOM 2194 O O . VAL A 1 281 ? 18.582 -3.837 -20.876 1.00 88.38 281 VAL A O 1
ATOM 2197 N N . LEU A 1 282 ? 18.790 -5.980 -20.225 1.00 85.56 282 LEU A N 1
ATOM 2198 C CA . LEU A 1 282 ? 19.788 -5.710 -19.188 1.00 85.56 282 LEU A CA 1
ATOM 2199 C C . LEU A 1 282 ? 21.101 -5.181 -19.768 1.00 85.56 282 LEU A C 1
ATOM 2201 O O . LEU A 1 282 ? 21.698 -4.271 -19.202 1.00 85.56 282 LEU A O 1
ATOM 2205 N N . THR A 1 283 ? 21.532 -5.705 -20.916 1.00 85.38 283 THR A N 1
ATOM 2206 C CA . THR A 1 283 ? 22.723 -5.211 -21.618 1.00 85.38 283 THR A CA 1
ATOM 2207 C C . THR A 1 283 ? 22.523 -3.762 -22.041 1.00 85.38 283 THR A C 1
ATOM 2209 O O . THR A 1 283 ? 23.404 -2.932 -21.829 1.00 85.38 283 THR A O 1
ATOM 2212 N N . LEU A 1 284 ? 21.359 -3.430 -22.607 1.00 87.12 284 LEU A N 1
ATOM 2213 C CA . LEU A 1 284 ? 21.068 -2.068 -23.038 1.00 87.12 284 LEU A CA 1
ATOM 2214 C C . LEU A 1 284 ? 20.971 -1.098 -21.852 1.00 87.12 284 LEU A C 1
ATOM 2216 O O . LEU A 1 284 ? 21.557 -0.022 -21.909 1.00 87.12 284 LEU A O 1
ATOM 2220 N N . ALA A 1 285 ? 20.272 -1.486 -20.783 1.00 87.12 285 ALA A N 1
ATOM 2221 C CA . ALA A 1 285 ? 20.130 -0.667 -19.582 1.00 87.12 285 ALA A CA 1
ATOM 2222 C C . ALA A 1 285 ? 21.458 -0.500 -18.822 1.00 87.12 285 ALA A C 1
ATOM 2224 O O . ALA A 1 285 ? 21.700 0.556 -18.257 1.00 87.12 285 ALA A O 1
ATOM 2225 N N . GLY A 1 286 ? 22.328 -1.515 -18.806 1.00 83.56 286 GLY A N 1
ATOM 2226 C CA . GLY A 1 286 ? 23.604 -1.475 -18.084 1.00 83.56 286 GLY A CA 1
ATOM 2227 C C . GLY A 1 286 ? 24.771 -0.849 -18.857 1.00 83.56 286 GLY A C 1
ATOM 2228 O O . GLY A 1 286 ? 25.752 -0.437 -18.245 1.00 83.56 286 GLY A O 1
ATOM 2229 N N . SER A 1 287 ? 24.700 -0.782 -20.189 1.00 83.25 287 SER A N 1
ATOM 2230 C CA . SER A 1 287 ? 25.803 -0.279 -21.032 1.00 83.25 287 SER A CA 1
ATOM 2231 C C . SER A 1 287 ? 25.811 1.239 -21.233 1.00 83.25 287 SER A C 1
ATOM 2233 O O . SER A 1 287 ? 26.810 1.780 -21.702 1.00 83.25 287 SER A O 1
ATOM 2235 N N . ASP A 1 288 ? 24.719 1.922 -20.891 1.00 87.81 288 ASP A N 1
ATOM 2236 C CA . ASP A 1 288 ? 24.503 3.341 -21.163 1.00 87.81 288 ASP A CA 1
ATOM 2237 C C . ASP A 1 288 ? 23.878 4.014 -19.920 1.00 87.81 288 ASP A C 1
ATOM 2239 O O . ASP A 1 288 ? 22.762 3.650 -19.538 1.00 87.81 288 ASP A O 1
ATOM 2243 N N . PRO A 1 289 ? 24.571 4.969 -19.265 1.00 89.38 289 PRO A N 1
ATOM 2244 C CA . PRO A 1 289 ? 24.084 5.629 -18.050 1.00 89.38 289 PRO A CA 1
ATOM 2245 C C . PRO A 1 289 ? 22.735 6.340 -18.206 1.00 89.38 289 PRO A C 1
ATOM 2247 O O . PRO A 1 289 ? 21.939 6.348 -17.261 1.00 89.38 289 PRO A O 1
ATOM 2250 N N . ASP A 1 290 ? 22.450 6.902 -19.382 1.00 93.62 290 ASP A N 1
ATOM 2251 C CA . ASP A 1 290 ? 21.186 7.596 -19.638 1.00 93.62 290 ASP A CA 1
ATOM 2252 C C . ASP A 1 290 ? 20.049 6.574 -19.707 1.00 93.62 290 ASP A C 1
ATOM 2254 O O . ASP A 1 290 ? 19.000 6.738 -19.082 1.00 93.62 290 ASP A O 1
ATOM 2258 N N . LYS A 1 291 ? 20.295 5.447 -20.382 1.00 92.75 291 LYS A N 1
ATOM 2259 C CA . LYS A 1 291 ? 19.347 4.329 -20.452 1.00 92.75 291 LYS A CA 1
ATOM 2260 C C . LYS A 1 291 ? 19.142 3.639 -19.110 1.00 92.75 291 LYS A C 1
ATOM 2262 O O . LYS A 1 291 ? 18.017 3.241 -18.810 1.00 92.75 291 LYS A O 1
ATOM 2267 N N . LYS A 1 292 ? 20.194 3.520 -18.291 1.00 89.38 292 LYS A N 1
ATOM 2268 C CA . LYS A 1 292 ? 20.077 3.054 -16.904 1.00 89.38 292 LYS A CA 1
ATOM 2269 C C . LYS A 1 292 ? 19.130 3.968 -16.136 1.00 89.38 292 LYS A C 1
ATOM 2271 O O . LYS A 1 292 ? 18.179 3.489 -15.525 1.00 89.38 292 LYS A O 1
ATOM 2276 N N . SER A 1 293 ? 19.384 5.274 -16.184 1.00 88.75 293 SER A N 1
ATOM 2277 C CA . SER A 1 293 ? 18.592 6.278 -15.468 1.00 88.75 293 SER A CA 1
ATOM 2278 C C . SER A 1 293 ? 17.126 6.220 -15.891 1.00 88.75 293 SER A C 1
ATOM 2280 O O . SER A 1 293 ? 16.243 6.140 -15.041 1.00 88.75 293 SER A O 1
ATOM 2282 N N . GLU A 1 294 ? 16.874 6.124 -17.193 1.00 94.12 294 GLU A N 1
ATOM 2283 C CA . GLU A 1 294 ? 15.530 5.983 -17.740 1.00 94.12 294 GLU A CA 1
ATOM 2284 C C . GLU A 1 294 ? 14.838 4.686 -17.285 1.00 94.12 294 GLU A C 1
ATOM 2286 O O . GLU A 1 294 ? 13.688 4.714 -16.847 1.00 94.12 294 GLU A O 1
ATOM 2291 N N . PHE A 1 295 ? 15.538 3.547 -17.314 1.00 92.19 295 PHE A N 1
ATOM 2292 C CA . PHE A 1 295 ? 15.007 2.275 -16.815 1.00 92.19 295 PHE A CA 1
ATOM 2293 C C . PHE A 1 295 ? 14.593 2.384 -15.338 1.00 92.19 295 PHE A C 1
ATOM 2295 O O . PHE A 1 295 ? 13.525 1.905 -14.944 1.00 92.19 295 PHE A O 1
ATOM 2302 N N . MET A 1 296 ? 15.412 3.053 -14.519 1.00 88.00 296 MET A N 1
ATOM 2303 C CA . MET A 1 296 ? 15.115 3.299 -13.106 1.00 88.00 296 MET A CA 1
ATOM 2304 C C . MET A 1 296 ? 13.912 4.232 -12.924 1.00 88.00 296 MET A C 1
ATOM 2306 O O . MET A 1 296 ? 13.079 3.990 -12.051 1.00 88.00 296 MET A O 1
ATOM 2310 N N . GLU A 1 297 ? 13.783 5.283 -13.734 1.00 90.19 297 GLU A N 1
ATOM 2311 C CA . GLU A 1 297 ? 12.619 6.179 -13.721 1.00 90.19 297 GLU A CA 1
ATOM 2312 C C . GLU A 1 297 ? 11.327 5.446 -14.085 1.00 90.19 297 GLU A C 1
ATOM 2314 O O . GLU A 1 297 ? 10.326 5.572 -13.377 1.00 90.19 297 GLU A O 1
ATOM 2319 N N . MET A 1 298 ? 11.357 4.613 -15.129 1.00 92.44 298 MET A N 1
ATOM 2320 C CA . MET A 1 298 ? 10.222 3.765 -15.497 1.00 92.44 298 MET A CA 1
ATOM 2321 C C . MET A 1 298 ? 9.845 2.833 -14.341 1.00 92.44 298 MET A C 1
ATOM 2323 O O . MET A 1 298 ? 8.667 2.699 -14.001 1.00 92.44 298 MET A O 1
ATOM 2327 N N . TYR A 1 299 ? 10.841 2.228 -13.689 1.00 89.56 299 TYR A N 1
ATOM 2328 C CA . TYR A 1 299 ? 10.628 1.379 -12.521 1.00 89.56 299 TYR A CA 1
ATOM 2329 C C . TYR A 1 299 ? 9.928 2.112 -11.372 1.00 89.56 299 TYR A C 1
ATOM 2331 O O . TYR A 1 299 ? 8.909 1.634 -10.862 1.00 89.56 299 TYR A O 1
ATOM 2339 N N . ARG A 1 300 ? 10.419 3.297 -11.000 1.00 86.50 300 ARG A N 1
ATOM 2340 C CA . ARG A 1 300 ? 9.804 4.151 -9.970 1.00 86.50 300 ARG A CA 1
ATOM 2341 C C . ARG A 1 300 ? 8.370 4.522 -10.332 1.00 86.50 300 ARG A C 1
ATOM 2343 O O . ARG A 1 300 ? 7.472 4.423 -9.494 1.00 86.50 300 ARG A O 1
ATOM 2350 N N . HIS A 1 301 ? 8.137 4.855 -11.600 1.00 91.44 301 HIS A N 1
ATOM 2351 C CA . HIS A 1 301 ? 6.813 5.173 -12.114 1.00 91.44 301 HIS A CA 1
ATOM 2352 C C . HIS A 1 301 ? 5.829 4.007 -11.942 1.00 91.44 301 HIS A C 1
ATOM 2354 O O . HIS A 1 301 ? 4.764 4.185 -11.351 1.00 91.44 301 HIS A O 1
ATOM 2360 N N . VAL A 1 302 ? 6.199 2.789 -12.350 1.00 91.38 302 VAL A N 1
ATOM 2361 C CA . VAL A 1 302 ? 5.339 1.604 -12.170 1.00 91.38 302 VAL A CA 1
ATOM 2362 C C . VAL A 1 302 ? 5.079 1.298 -10.698 1.00 91.38 302 VAL A C 1
ATOM 2364 O O . VAL A 1 302 ? 3.982 0.864 -10.344 1.00 91.38 302 VAL A O 1
ATOM 2367 N N . ARG A 1 303 ? 6.039 1.553 -9.802 1.00 88.06 303 ARG A N 1
ATOM 2368 C CA . ARG A 1 303 ? 5.822 1.393 -8.354 1.00 88.06 303 ARG A CA 1
ATOM 2369 C C . ARG A 1 303 ? 4.773 2.363 -7.823 1.00 88.06 303 ARG A C 1
ATOM 2371 O O . ARG A 1 303 ? 3.879 1.938 -7.087 1.00 88.06 303 ARG A O 1
ATOM 2378 N N . LYS A 1 304 ? 4.838 3.629 -8.231 1.00 91.50 304 LYS A N 1
ATOM 2379 C CA . LYS A 1 304 ? 3.818 4.636 -7.918 1.00 91.50 304 LYS A CA 1
ATOM 2380 C C . LYS A 1 304 ? 2.445 4.224 -8.448 1.00 91.50 304 LYS A C 1
ATOM 2382 O O . LYS A 1 304 ? 1.470 4.212 -7.696 1.00 91.50 304 LYS A O 1
ATOM 2387 N N . GLU A 1 305 ? 2.366 3.816 -9.712 1.00 93.06 305 GLU A N 1
ATOM 2388 C CA . GLU A 1 305 ? 1.120 3.335 -10.316 1.00 93.06 305 GLU A CA 1
ATOM 2389 C C . GLU A 1 305 ? 0.551 2.123 -9.585 1.00 93.06 305 GLU A C 1
ATOM 2391 O O . GLU A 1 305 ? -0.655 2.043 -9.364 1.00 93.06 305 GLU A O 1
ATOM 2396 N N . ARG A 1 306 ? 1.405 1.193 -9.154 1.00 90.81 306 ARG A N 1
ATOM 2397 C CA . ARG A 1 306 ? 0.973 0.006 -8.421 1.00 90.81 306 ARG A CA 1
ATOM 2398 C C . ARG A 1 306 ? 0.286 0.356 -7.109 1.00 90.81 306 ARG A C 1
ATOM 2400 O O . ARG A 1 306 ? -0.719 -0.271 -6.779 1.00 90.81 306 ARG A O 1
ATOM 2407 N N . VAL A 1 307 ? 0.797 1.350 -6.384 1.00 91.06 307 VAL A N 1
ATOM 2408 C CA . VAL A 1 307 ? 0.147 1.847 -5.165 1.00 91.06 307 VAL A CA 1
ATOM 2409 C C . VAL A 1 307 ? -1.188 2.505 -5.502 1.00 91.06 307 VAL A C 1
ATOM 2411 O O . VAL A 1 307 ? -2.172 2.188 -4.846 1.00 91.06 307 VAL A O 1
ATOM 2414 N N . ASN A 1 308 ? -1.267 3.321 -6.558 1.00 93.75 308 ASN A N 1
ATOM 2415 C CA . ASN A 1 308 ? -2.535 3.922 -6.995 1.00 93.75 308 ASN A CA 1
ATOM 2416 C C . ASN A 1 308 ? -3.583 2.867 -7.365 1.00 93.75 308 ASN A C 1
ATOM 2418 O O . ASN A 1 308 ? -4.699 2.909 -6.863 1.00 93.75 308 ASN A O 1
ATOM 2422 N N . VAL A 1 309 ? -3.219 1.883 -8.192 1.00 92.56 309 VAL A N 1
ATOM 2423 C CA . VAL A 1 309 ? -4.133 0.807 -8.597 1.00 92.56 309 VAL A CA 1
ATOM 2424 C C . VAL A 1 309 ? -4.555 -0.027 -7.388 1.00 92.56 309 VAL A C 1
ATOM 2426 O O . VAL A 1 309 ? -5.711 -0.431 -7.314 1.00 92.56 309 VAL A O 1
ATOM 2429 N N . LEU A 1 310 ? -3.653 -0.276 -6.433 1.00 91.12 310 LEU A N 1
ATOM 2430 C CA . LEU A 1 310 ? -3.993 -0.972 -5.194 1.00 91.12 310 LEU A CA 1
ATOM 2431 C C . LEU A 1 310 ? -4.959 -0.156 -4.328 1.00 91.12 310 LEU A C 1
ATOM 2433 O O . LEU A 1 310 ? -5.937 -0.723 -3.848 1.00 91.12 310 LEU A O 1
ATOM 2437 N N . THR A 1 311 ? -4.716 1.145 -4.157 1.00 92.56 311 THR A N 1
ATOM 2438 C CA . THR A 1 311 ? -5.629 2.060 -3.460 1.00 92.56 311 THR A CA 1
ATOM 2439 C C . THR A 1 311 ? -7.005 2.024 -4.112 1.00 92.56 311 THR A C 1
ATOM 2441 O O . THR A 1 311 ? -7.971 1.696 -3.434 1.00 92.56 311 THR A O 1
ATOM 2444 N N . ASP A 1 312 ? -7.086 2.235 -5.428 1.00 93.94 312 ASP A N 1
ATOM 2445 C CA . ASP A 1 312 ? -8.345 2.245 -6.181 1.00 93.94 312 ASP A CA 1
ATOM 2446 C C . ASP A 1 312 ? -9.124 0.930 -6.060 1.00 93.94 312 ASP A C 1
ATOM 2448 O O . ASP A 1 312 ? -10.356 0.923 -6.061 1.00 93.94 312 ASP A O 1
ATOM 2452 N N . ALA A 1 313 ? -8.407 -0.193 -5.979 1.00 90.31 313 ALA A N 1
ATOM 2453 C CA . ALA A 1 313 ? -8.999 -1.512 -5.801 1.00 90.31 313 ALA A CA 1
ATOM 2454 C C . ALA A 1 313 ? -9.560 -1.706 -4.390 1.00 90.31 313 ALA A C 1
ATOM 2456 O O . ALA A 1 313 ? -10.640 -2.266 -4.213 1.00 90.31 313 ALA A O 1
ATOM 2457 N N . LEU A 1 314 ? -8.801 -1.274 -3.382 1.00 90.00 314 LEU A N 1
ATOM 2458 C CA . LEU A 1 314 ? -9.162 -1.395 -1.973 1.00 90.00 314 LEU A CA 1
ATOM 2459 C C . LEU A 1 314 ? -10.283 -0.433 -1.576 1.00 90.00 314 LEU A C 1
ATOM 2461 O O . LEU A 1 314 ? -11.019 -0.738 -0.643 1.00 90.00 314 LEU A O 1
ATOM 2465 N N . THR A 1 315 ? -10.421 0.696 -2.272 1.00 91.75 315 THR A N 1
ATOM 2466 C CA . THR A 1 315 ? -11.503 1.667 -2.056 1.00 91.75 315 THR A CA 1
ATOM 2467 C C . THR A 1 315 ? -12.694 1.466 -2.985 1.00 91.75 315 THR A C 1
ATOM 2469 O O . THR A 1 315 ? -13.655 2.235 -2.938 1.00 91.75 315 THR A O 1
ATOM 2472 N N . GLU A 1 316 ? -12.650 0.433 -3.835 1.00 90.31 316 GLU A N 1
ATOM 2473 C CA . GLU A 1 316 ? -13.697 0.129 -4.817 1.00 90.31 316 GLU A CA 1
ATOM 2474 C C . GLU A 1 316 ? -14.014 1.347 -5.710 1.00 90.31 316 GLU A C 1
ATOM 2476 O O . GLU A 1 316 ? -15.155 1.583 -6.112 1.00 90.31 316 GLU A O 1
ATOM 2481 N N . LYS A 1 317 ? -12.988 2.164 -5.988 1.00 91.19 317 LYS A N 1
ATOM 2482 C CA . LYS A 1 317 ? -13.024 3.221 -7.006 1.00 91.19 317 LYS A CA 1
ATOM 2483 C C . LYS A 1 317 ? -12.925 2.612 -8.400 1.00 91.19 317 LYS A C 1
ATOM 2485 O O . LYS A 1 317 ? -13.497 3.127 -9.360 1.00 91.19 317 LYS A O 1
ATOM 2490 N N . LYS A 1 318 ? -12.179 1.512 -8.510 1.00 87.50 318 LYS A N 1
ATOM 2491 C CA . LYS A 1 318 ? -12.009 0.742 -9.735 1.00 87.50 318 LYS A CA 1
ATOM 2492 C C . LYS A 1 318 ? -12.406 -0.701 -9.482 1.00 87.50 318 LYS A C 1
ATOM 2494 O O . LYS A 1 318 ? -11.792 -1.377 -8.659 1.00 87.50 318 LYS A O 1
ATOM 2499 N N . ASP A 1 319 ? -13.368 -1.185 -10.258 1.00 82.69 319 ASP A N 1
ATOM 2500 C CA . ASP A 1 319 ? -13.719 -2.599 -10.254 1.00 82.69 319 ASP A CA 1
ATOM 2501 C C . ASP A 1 319 ? -12.574 -3.410 -10.850 1.00 82.69 319 ASP A C 1
ATOM 2503 O O . ASP A 1 319 ? -12.291 -3.395 -12.054 1.00 82.69 319 ASP A O 1
ATOM 2507 N N . ILE A 1 320 ? -11.877 -4.110 -9.965 1.00 83.00 320 ILE A N 1
ATOM 2508 C CA . ILE A 1 320 ? -10.804 -5.013 -10.328 1.00 83.00 320 ILE A CA 1
ATOM 2509 C C . ILE A 1 320 ? -11.324 -6.436 -10.173 1.00 83.00 320 ILE A C 1
ATOM 2511 O O . ILE A 1 320 ? -11.536 -6.918 -9.062 1.00 83.00 320 ILE A O 1
ATOM 2515 N N . LEU A 1 321 ? -11.491 -7.115 -11.310 1.00 78.88 321 LEU A N 1
ATOM 2516 C CA . LEU A 1 321 ? -11.910 -8.510 -11.339 1.00 78.88 321 LEU A CA 1
ATOM 2517 C C . LEU A 1 321 ? -10.889 -9.378 -10.600 1.00 78.88 321 LEU A C 1
ATOM 2519 O O . LEU A 1 321 ? -9.754 -9.551 -11.053 1.00 78.88 321 LEU A O 1
ATOM 2523 N N . ILE A 1 322 ? -11.321 -9.951 -9.485 1.00 78.56 322 ILE A N 1
ATOM 2524 C CA . ILE A 1 322 ? -10.591 -10.986 -8.763 1.00 78.56 322 ILE A CA 1
ATOM 2525 C C . ILE A 1 322 ? -11.120 -12.366 -9.140 1.00 78.56 322 ILE A C 1
ATOM 2527 O O . ILE A 1 322 ? -12.243 -12.507 -9.612 1.00 78.56 322 ILE A O 1
ATOM 2531 N N . TYR A 1 323 ? -10.286 -13.386 -8.945 1.00 77.56 323 TYR A N 1
ATOM 2532 C CA . TYR A 1 323 ? -10.652 -14.789 -9.142 1.00 77.56 323 TYR A CA 1
ATOM 2533 C C . TYR A 1 323 ? -10.991 -15.388 -7.772 1.00 77.56 323 TYR A C 1
ATOM 2535 O O . TYR A 1 323 ? -10.071 -15.773 -7.032 1.00 77.56 323 TYR A O 1
ATOM 2543 N N . PRO A 1 324 ? -12.276 -15.378 -7.369 1.00 72.19 324 PRO A N 1
ATOM 2544 C CA . PRO A 1 324 ? -12.661 -15.642 -5.993 1.00 72.19 324 PRO A CA 1
ATOM 2545 C C . PRO A 1 324 ? -12.396 -17.089 -5.587 1.00 72.19 324 PRO A C 1
ATOM 2547 O O . PRO A 1 324 ? -12.136 -17.316 -4.415 1.00 72.19 324 PRO A O 1
ATOM 2550 N N . GLU A 1 325 ? -12.381 -18.073 -6.494 1.00 79.56 325 GLU A N 1
ATOM 2551 C CA . GLU A 1 325 ? -12.305 -19.489 -6.101 1.00 79.56 325 GLU A CA 1
ATOM 2552 C C . GLU A 1 325 ? -11.008 -19.820 -5.347 1.00 79.56 325 GLU A C 1
ATOM 2554 O O . GLU A 1 325 ? -11.022 -20.486 -4.308 1.00 79.56 325 GLU A O 1
ATOM 2559 N N . ILE A 1 326 ? -9.874 -19.307 -5.832 1.00 74.44 326 ILE A N 1
ATOM 2560 C CA . ILE A 1 326 ? -8.563 -19.542 -5.211 1.00 74.44 326 ILE A CA 1
ATOM 2561 C C . ILE A 1 326 ? -8.453 -18.786 -3.881 1.00 74.44 326 ILE A C 1
ATOM 2563 O O . ILE A 1 326 ? -7.941 -19.324 -2.895 1.00 74.44 326 ILE A O 1
ATOM 2567 N N . LEU A 1 327 ? -8.929 -17.538 -3.844 1.00 77.62 327 LEU A N 1
ATOM 2568 C CA . LEU A 1 327 ? -8.922 -16.722 -2.629 1.00 77.62 327 LEU A CA 1
ATOM 2569 C C . LEU A 1 327 ? -9.830 -17.334 -1.558 1.00 77.62 327 LEU A C 1
ATOM 2571 O O . LEU A 1 327 ? -9.402 -17.480 -0.417 1.00 77.62 327 LEU A O 1
ATOM 2575 N N . LEU A 1 328 ? -11.027 -17.781 -1.937 1.00 84.19 328 LEU A N 1
ATOM 2576 C CA . LEU A 1 328 ? -11.958 -18.502 -1.076 1.00 84.19 328 LEU A CA 1
ATOM 2577 C C . LEU A 1 328 ? -11.340 -19.763 -0.502 1.00 84.19 328 LEU A C 1
ATOM 2579 O O . LEU A 1 328 ? -11.447 -19.983 0.696 1.00 84.19 328 LEU A O 1
ATOM 2583 N N . SER A 1 329 ? -10.676 -20.578 -1.324 1.00 84.06 329 SER A N 1
ATOM 2584 C CA . SER A 1 329 ? -10.013 -21.797 -0.850 1.00 84.06 329 SER A CA 1
ATOM 2585 C C . SER A 1 329 ? -8.982 -21.487 0.238 1.00 84.06 329 SER A C 1
ATOM 2587 O O . SER A 1 329 ? -8.987 -22.102 1.307 1.00 84.06 329 SER A O 1
ATOM 2589 N N . ILE A 1 330 ? -8.144 -20.472 0.014 1.00 82.44 330 ILE A N 1
ATOM 2590 C CA . ILE A 1 330 ? -7.163 -19.996 0.993 1.00 82.44 330 ILE A CA 1
ATOM 2591 C C . ILE A 1 330 ? -7.835 -19.501 2.280 1.00 82.44 330 ILE A C 1
ATOM 2593 O O . ILE A 1 330 ? -7.409 -19.865 3.379 1.00 82.44 330 ILE A O 1
ATOM 2597 N N . ILE A 1 331 ? -8.849 -18.645 2.145 1.00 84.88 331 ILE A N 1
ATOM 2598 C CA . ILE A 1 331 ? -9.539 -18.017 3.273 1.00 84.88 331 ILE A CA 1
ATOM 2599 C C . ILE A 1 331 ? -10.264 -19.090 4.084 1.00 84.88 331 ILE A C 1
ATOM 2601 O O . ILE A 1 331 ? -10.051 -19.195 5.288 1.00 84.88 331 ILE A O 1
ATOM 2605 N N . ASN A 1 332 ? -11.035 -19.955 3.429 1.00 87.56 332 ASN A N 1
ATOM 2606 C CA . ASN A 1 332 ? -11.788 -21.025 4.072 1.00 87.56 332 ASN A CA 1
ATOM 2607 C C . ASN A 1 332 ? -10.882 -22.071 4.722 1.00 87.56 332 ASN A C 1
ATOM 2609 O O . ASN A 1 332 ? -11.235 -22.579 5.780 1.00 87.56 332 ASN A O 1
ATOM 2613 N N . SER A 1 333 ? -9.693 -22.335 4.172 1.00 84.44 333 SER A N 1
ATOM 2614 C CA . SER A 1 333 ? -8.703 -23.200 4.832 1.00 84.44 333 SER A CA 1
ATOM 2615 C C . SER A 1 333 ? -8.214 -22.595 6.155 1.00 84.44 333 SER A C 1
ATOM 2617 O O . SER A 1 333 ? -8.111 -23.291 7.161 1.00 84.44 333 SER A O 1
ATOM 2619 N N . ALA A 1 334 ? -7.948 -21.283 6.181 1.00 82.44 334 ALA A N 1
ATOM 2620 C CA . ALA A 1 334 ? -7.558 -20.577 7.403 1.00 82.44 334 ALA A CA 1
ATOM 2621 C C . ALA A 1 334 ? -8.708 -20.493 8.426 1.00 82.44 334 ALA A C 1
ATOM 2623 O O . ALA A 1 334 ? -8.478 -20.673 9.619 1.00 82.44 334 ALA A O 1
ATOM 2624 N N . ARG A 1 335 ? -9.942 -20.282 7.953 1.00 86.69 335 ARG A N 1
ATOM 2625 C CA . ARG A 1 335 ? -11.163 -20.275 8.774 1.00 86.69 335 ARG A CA 1
ATOM 2626 C C . ARG A 1 335 ? -11.459 -21.650 9.377 1.00 86.69 335 ARG A C 1
ATOM 2628 O O . ARG A 1 335 ? -11.757 -21.737 10.564 1.00 86.69 335 ARG A O 1
ATOM 2635 N N . ALA A 1 336 ? -11.305 -22.724 8.601 1.00 86.75 336 ALA A N 1
ATOM 2636 C CA . ALA A 1 336 ? -11.515 -24.099 9.054 1.00 86.75 336 ALA A CA 1
ATOM 2637 C C . ALA A 1 336 ? -10.556 -24.492 10.186 1.00 86.75 336 ALA A C 1
ATOM 2639 O O . ALA A 1 336 ? -10.994 -25.072 11.177 1.00 86.75 336 ALA A O 1
ATOM 2640 N N . ALA A 1 337 ? -9.280 -24.094 10.098 1.00 82.50 337 ALA A N 1
ATOM 2641 C CA . ALA A 1 337 ? -8.299 -24.294 11.172 1.00 82.50 337 ALA A CA 1
ATOM 2642 C C . ALA A 1 337 ? -8.712 -23.639 12.506 1.00 82.50 337 ALA A C 1
ATOM 2644 O O . ALA A 1 337 ? -8.190 -23.990 13.559 1.00 82.50 337 ALA A O 1
ATOM 2645 N N . ARG A 1 338 ? -9.664 -22.701 12.462 1.00 80.44 338 ARG A N 1
ATOM 2646 C CA . ARG A 1 338 ? -10.184 -21.939 13.602 1.00 80.44 338 ARG A CA 1
ATOM 2647 C C . ARG A 1 338 ? -11.663 -22.191 13.868 1.00 80.44 338 ARG A C 1
ATOM 2649 O O . ARG A 1 338 ? -12.288 -21.422 14.587 1.00 80.44 338 ARG A O 1
ATOM 2656 N N . GLN A 1 339 ? -12.227 -23.241 13.268 1.00 87.50 339 GLN A N 1
ATOM 2657 C CA . GLN A 1 339 ? -13.633 -23.622 13.428 1.00 87.50 339 GLN A CA 1
ATOM 2658 C C . GLN A 1 339 ? -14.623 -22.504 13.040 1.00 87.50 339 GLN A C 1
ATOM 2660 O O . GLN A 1 339 ? -15.746 -22.447 13.533 1.00 87.50 339 GLN A O 1
ATOM 2665 N N . GLN A 1 340 ? -14.220 -21.608 12.135 1.00 84.81 340 GLN A N 1
ATOM 2666 C CA . GLN A 1 340 ? -15.080 -20.554 11.605 1.00 84.81 340 GLN A CA 1
ATOM 2667 C C . GLN A 1 340 ? -15.879 -21.070 10.393 1.00 84.81 340 GLN A C 1
ATOM 2669 O O . GLN A 1 340 ? -15.349 -21.858 9.603 1.00 84.81 340 GLN A O 1
ATOM 2674 N N . PRO A 1 341 ? -17.128 -20.606 10.188 1.00 89.81 341 PRO A N 1
ATOM 2675 C CA . PRO A 1 341 ? -17.946 -21.032 9.053 1.00 89.81 341 PRO A CA 1
ATOM 2676 C C . PRO A 1 341 ? -17.311 -20.600 7.722 1.00 89.81 341 PRO A C 1
ATOM 2678 O O . PRO A 1 341 ? -16.723 -19.514 7.663 1.00 89.81 341 PRO A O 1
ATOM 2681 N N . PRO A 1 342 ? -17.417 -21.400 6.647 1.00 93.12 342 PRO A N 1
ATOM 2682 C CA . PRO A 1 342 ? -16.854 -21.047 5.348 1.00 93.12 342 PRO A CA 1
ATOM 2683 C C . PRO A 1 342 ? -17.582 -19.850 4.720 1.00 93.12 342 PRO A C 1
ATOM 2685 O O . PRO A 1 342 ? -18.762 -19.619 4.968 1.00 93.12 342 PRO A O 1
ATOM 2688 N N . LEU A 1 343 ? -16.865 -19.109 3.880 1.00 91.31 343 LEU A N 1
ATOM 2689 C CA . LEU A 1 343 ? -17.375 -18.014 3.060 1.00 91.31 343 LEU A CA 1
ATOM 2690 C C . LEU A 1 343 ? -17.706 -18.484 1.637 1.00 91.31 343 LEU A C 1
ATOM 2692 O O . LEU A 1 343 ? -17.148 -19.470 1.145 1.00 91.31 343 LEU A O 1
ATOM 2696 N N . THR A 1 344 ? -18.579 -17.730 0.969 1.00 91.19 344 THR A N 1
ATOM 2697 C CA . THR A 1 344 ? -18.988 -17.900 -0.440 1.00 91.19 344 THR A CA 1
ATOM 2698 C C . THR A 1 344 ? -18.441 -16.768 -1.322 1.00 91.19 344 THR A C 1
ATOM 2700 O O . THR A 1 344 ? -17.913 -15.788 -0.802 1.00 91.19 344 THR A O 1
ATOM 2703 N N . GLY A 1 345 ? -18.594 -16.867 -2.651 1.00 85.00 345 GLY A N 1
ATOM 2704 C CA . GLY A 1 345 ? -18.123 -15.851 -3.612 1.00 85.00 345 GLY A CA 1
ATOM 2705 C C . GLY A 1 345 ? -18.596 -14.429 -3.318 1.00 85.00 345 GLY A C 1
ATOM 2706 O O . GLY A 1 345 ? -17.795 -13.506 -3.391 1.00 85.00 345 GLY A O 1
ATOM 2707 N N . GLU A 1 346 ? -19.844 -14.262 -2.884 1.00 86.56 346 GLU A N 1
ATOM 2708 C CA . GLU A 1 346 ? -20.424 -12.956 -2.526 1.00 86.56 346 GLU A CA 1
ATOM 2709 C C . GLU A 1 346 ? -19.702 -12.275 -1.351 1.00 86.56 346 GLU A C 1
ATOM 2711 O O . GLU A 1 346 ? -19.669 -11.050 -1.243 1.00 86.56 346 GLU A O 1
ATOM 2716 N N . HIS A 1 347 ? -19.070 -13.057 -0.472 1.00 86.88 347 HIS A N 1
ATOM 2717 C CA . HIS A 1 347 ? -18.317 -12.519 0.660 1.00 86.88 347 HIS A CA 1
ATOM 2718 C C . HIS A 1 347 ? -16.948 -11.956 0.251 1.00 86.88 347 HIS A C 1
ATOM 2720 O O . HIS A 1 347 ? -16.323 -11.258 1.046 1.00 86.88 347 HIS A O 1
ATOM 2726 N N . VAL A 1 348 ? -16.455 -12.279 -0.949 1.00 86.00 348 VAL A N 1
ATOM 2727 C CA . VAL A 1 348 ? -15.120 -11.905 -1.449 1.00 86.00 348 VAL A CA 1
ATOM 2728 C C . VAL A 1 348 ? -15.169 -11.469 -2.915 1.00 86.00 348 VAL A C 1
ATOM 2730 O O . VAL A 1 348 ? -14.259 -11.759 -3.682 1.00 86.00 348 VAL A O 1
ATOM 2733 N N . ASP A 1 349 ? -16.252 -10.808 -3.312 1.00 84.44 349 ASP A N 1
ATOM 2734 C CA . ASP A 1 349 ? -16.512 -10.341 -4.680 1.00 84.44 349 ASP A CA 1
ATOM 2735 C C . ASP A 1 349 ? -15.733 -9.066 -5.059 1.00 84.44 349 ASP A C 1
ATOM 2737 O O . ASP A 1 349 ? -15.546 -8.794 -6.243 1.00 84.44 349 ASP A O 1
ATOM 2741 N N . SER A 1 350 ? -15.219 -8.323 -4.074 1.00 84.75 350 SER A N 1
ATOM 2742 C CA . SER A 1 350 ? -14.319 -7.181 -4.262 1.00 84.75 350 SER A CA 1
ATOM 2743 C C . SER A 1 350 ? -12.943 -7.424 -3.634 1.00 84.75 350 SER A C 1
ATOM 2745 O O . SER A 1 350 ? -12.780 -8.251 -2.728 1.00 84.75 350 SER A O 1
ATOM 2747 N N . VAL A 1 351 ? -11.927 -6.677 -4.088 1.00 83.62 351 VAL A N 1
ATOM 2748 C CA . VAL A 1 351 ? -10.577 -6.725 -3.495 1.00 83.62 351 VAL A CA 1
ATOM 2749 C C . VAL A 1 351 ? -10.636 -6.363 -2.013 1.00 83.62 351 VAL A C 1
ATOM 2751 O O . VAL A 1 351 ? -10.042 -7.070 -1.198 1.00 83.62 351 VAL A O 1
ATOM 2754 N N . ALA A 1 352 ? -11.391 -5.322 -1.651 1.00 83.75 352 ALA A N 1
ATOM 2755 C CA . ALA A 1 352 ? -11.589 -4.931 -0.262 1.00 83.75 352 ALA A CA 1
ATOM 2756 C C . ALA A 1 352 ? -12.167 -6.092 0.557 1.00 83.75 352 ALA A C 1
ATOM 2758 O O . ALA A 1 352 ? -11.599 -6.450 1.591 1.00 83.75 352 ALA A O 1
ATOM 2759 N N . LYS A 1 353 ? -13.228 -6.760 0.071 1.00 85.62 353 LYS A N 1
ATOM 2760 C CA . LYS A 1 353 ? -13.815 -7.897 0.797 1.00 85.62 353 LYS A CA 1
ATOM 2761 C C . LYS A 1 353 ? -12.902 -9.102 0.899 1.00 85.62 353 LYS A C 1
ATOM 2763 O O . LYS A 1 353 ? -12.795 -9.678 1.982 1.00 85.62 353 LYS A O 1
ATOM 2768 N N . ALA A 1 354 ? -12.191 -9.439 -0.169 1.00 84.38 354 ALA A N 1
ATOM 2769 C CA . ALA A 1 354 ? -11.226 -10.525 -0.146 1.00 84.38 354 ALA A CA 1
ATOM 2770 C C . ALA A 1 354 ? -10.099 -10.278 0.869 1.00 84.38 354 ALA A C 1
ATOM 2772 O O . ALA A 1 354 ? -9.737 -11.192 1.613 1.00 84.38 354 ALA A O 1
ATOM 2773 N N . VAL A 1 355 ? -9.559 -9.055 0.935 1.00 82.69 355 VAL A N 1
ATOM 2774 C CA . VAL A 1 355 ? -8.507 -8.721 1.907 1.00 82.69 355 VAL A CA 1
ATOM 2775 C C . VAL A 1 355 ? -9.064 -8.689 3.326 1.00 82.69 355 VAL A C 1
ATOM 2777 O O . VAL A 1 355 ? -8.451 -9.301 4.198 1.00 82.69 355 VAL A O 1
ATOM 2780 N N . THR A 1 356 ? -10.226 -8.070 3.570 1.00 83.69 356 THR A N 1
ATOM 2781 C CA . THR A 1 356 ? -10.872 -8.083 4.896 1.00 83.69 356 THR A CA 1
ATOM 2782 C C . THR A 1 356 ? -11.054 -9.518 5.392 1.00 83.69 356 THR A C 1
ATOM 2784 O O . THR A 1 356 ? -10.537 -9.868 6.452 1.00 83.69 356 THR A O 1
ATOM 2787 N N . ALA A 1 357 ? -11.690 -10.376 4.591 1.00 83.81 357 ALA A N 1
ATOM 2788 C CA . ALA A 1 357 ? -11.948 -11.769 4.944 1.00 83.81 357 ALA A CA 1
ATOM 2789 C C . ALA A 1 357 ? -10.655 -12.565 5.187 1.00 83.81 357 ALA A C 1
ATOM 2791 O O . ALA A 1 357 ? -10.581 -13.391 6.100 1.00 83.81 357 ALA A O 1
ATOM 2792 N N . TYR A 1 358 ? -9.617 -12.305 4.388 1.00 81.19 358 TYR A N 1
ATOM 2793 C CA . TYR A 1 358 ? -8.305 -12.908 4.583 1.00 81.19 358 TYR A CA 1
ATOM 2794 C C . TYR A 1 358 ? -7.660 -12.489 5.905 1.00 81.19 358 TYR A C 1
ATOM 2796 O O . TYR A 1 358 ? -7.170 -13.346 6.644 1.00 81.19 358 TYR A O 1
ATOM 2804 N N . MET A 1 359 ? -7.668 -11.191 6.211 1.00 77.88 359 MET A N 1
ATOM 2805 C CA . MET A 1 359 ? -7.106 -10.672 7.452 1.00 77.88 359 MET A CA 1
ATOM 2806 C C . MET A 1 359 ? -7.853 -11.237 8.657 1.00 77.88 359 MET A C 1
ATOM 2808 O O . MET A 1 359 ? -7.219 -11.731 9.579 1.00 77.88 359 MET A O 1
ATOM 2812 N N . GLU A 1 360 ? -9.183 -11.270 8.625 1.00 78.75 360 GLU A N 1
ATOM 2813 C CA . GLU A 1 360 ? -10.005 -11.840 9.699 1.00 78.75 360 GLU A CA 1
ATOM 2814 C C . GLU A 1 360 ? -9.758 -13.327 9.933 1.00 78.75 360 GLU A C 1
ATOM 2816 O O . GLU A 1 360 ? -9.670 -13.767 11.078 1.00 78.75 360 GLU A O 1
ATOM 2821 N N . ALA A 1 361 ? -9.572 -14.099 8.862 1.00 77.06 361 ALA A N 1
ATOM 2822 C CA . ALA A 1 361 ? -9.215 -15.510 8.961 1.00 77.06 361 ALA A CA 1
ATOM 2823 C C . ALA A 1 361 ? -7.821 -15.738 9.583 1.00 77.06 361 ALA A C 1
ATOM 2825 O O . ALA A 1 361 ? -7.478 -16.874 9.916 1.00 77.06 361 ALA A O 1
ATOM 2826 N N . LYS A 1 362 ? -7.005 -14.681 9.719 1.00 72.50 362 LYS A N 1
ATOM 2827 C CA . LYS A 1 362 ? -5.646 -14.704 10.285 1.00 72.50 362 LYS A CA 1
ATOM 2828 C C . LYS A 1 362 ? -5.499 -13.925 11.598 1.00 72.50 362 LYS A C 1
ATOM 2830 O O . LYS A 1 362 ? -4.590 -14.239 12.364 1.00 72.50 362 LYS A O 1
ATOM 2835 N N . SER A 1 363 ? -6.400 -12.998 11.918 1.00 67.06 363 SER A N 1
ATOM 2836 C CA . SER A 1 363 ? -6.431 -12.248 13.185 1.00 67.06 363 SER A CA 1
ATOM 2837 C C . SER A 1 363 ? -6.642 -13.159 14.393 1.00 67.06 363 SER A C 1
ATOM 2839 O O . SER A 1 363 ? -7.456 -14.068 14.278 1.00 67.06 363 SER A O 1
ATOM 2841 N N . PRO A 1 364 ? -5.980 -12.950 15.542 1.00 62.72 364 PRO A N 1
ATOM 2842 C CA . PRO A 1 364 ? -6.255 -13.711 16.764 1.00 62.72 364 PRO A CA 1
ATOM 2843 C C . PRO A 1 364 ? -7.760 -13.850 17.032 1.00 62.72 364 PRO A C 1
ATOM 2845 O O . PRO A 1 364 ? -8.524 -12.910 16.793 1.00 62.72 364 PRO A O 1
ATOM 2848 N N . THR A 1 365 ? -8.192 -15.036 17.469 1.00 56.53 365 THR A N 1
ATOM 2849 C CA . THR A 1 365 ? -9.594 -15.277 17.824 1.00 56.53 365 THR A CA 1
ATOM 2850 C C . THR A 1 365 ? -9.971 -14.330 18.960 1.00 56.53 365 THR A C 1
ATOM 2852 O O . THR A 1 365 ? -9.271 -14.284 19.969 1.00 56.53 365 THR A O 1
ATOM 2855 N N . ARG A 1 366 ? -11.050 -13.560 18.779 1.00 55.91 366 ARG A N 1
ATOM 2856 C CA . ARG A 1 366 ? -11.625 -12.723 19.840 1.00 55.91 366 ARG A CA 1
ATOM 2857 C C . ARG A 1 366 ? -12.052 -13.651 20.985 1.00 55.91 366 ARG A C 1
ATOM 2859 O O . ARG A 1 366 ? -12.752 -14.627 20.707 1.00 55.91 366 ARG A O 1
ATOM 2866 N N . LEU A 1 367 ? -11.561 -13.402 22.199 1.00 43.00 367 LEU A N 1
ATOM 2867 C CA . LEU A 1 367 ? -11.982 -14.128 23.403 1.00 43.00 367 LEU A CA 1
ATOM 2868 C C . LEU A 1 367 ? -13.338 -13.627 23.896 1.00 43.00 367 LEU A C 1
ATOM 2870 O O . LEU A 1 367 ? -13.584 -12.407 23.767 1.00 43.00 367 LEU A O 1
#

Sequence (367 aa):
MSEGEVVIEPDMSRDHQDVDSKDFRRKTLPALEEFVKRSELTIGSTPEQRVAWLTQLSPHNMSDFLIQLNATARGITDQHTFDGEGIQAGTAGASIPPDQADKEPLLHYALAETQMMSSRMLADGMSHQEVLDRMAVVLPVIVNKLHLFANGNGRTSRVFRMLIRDGVADADTSIDGIVNKTKDEVNYDASPRPKIDYVITNVINRQHGTRNIKLEDDLDGDSINDEYTGEVDDVAKLDPDLARIRSDMQNFQIIARDFAKKYTLLEPGEADSVKVSHKAVLTLAGSDPDKKSEFMEMYRHVRKERVNVLTDALTEKKDILIYPEILLSIINSARAARQQPPLTGEHVDSVAKAVTAYMEAKSPTRL

Radius of gyration: 22.26 Å; chains: 1; bounding box: 71×50×62 Å

pLDDT: mean 77.95, std 18.16, range [27.02, 97.62]

Secondary structure (DSSP, 8-state):
------------------TT-HHHHHHHHHHHHHHHHHHHHHH-SSHHHHHHHHHH--HHHHHHHHHHHHHHHHT--S------TT--BSSSSPBPPPPHHHHHHHHHHHHHHHHHHHHHHHHTT--HHHHHHHHHHHHHHHHHHHT-SSS-HHHHHHHHHHHHHT-STTTTTTHHHHHH--TTT-----SPPHHHHHHHHHHHHHHTT-TTEEEE--S--S--SS-TTTSSTT-TTS-HHHHHHHHSHHHHHHHHHHHHHHTT--EE-STT-EEEEHHHHHHHHHH-HHHHHHHHHHHHHHHHHHHHHHHHHHTTSS-----HHHHHHHHHHHHHTTTPPPP-GGGGSSHHHHHHHHHHTTS----

Foldseek 3Di:
DDDDDPPPDPPPPPPPVPLVPPVVCVQLLVLLLVLLVVCCVQCHDDLVSNLVNLLPPALVNVQVSLQVNQCSLRVHDDDTHQAQAPDFDDPQLTDDAFHLVLLSVLLNVLSVLLSVLLVVCVVVVHDSLVSLLLSLLRNLQSQSRRSSHPDCSQLSSQSSSCCSHVGSVCCVVPNCVSSPVPPDAFPLGSYDPVQVVVLLLVVLCVVLVQVQEAEDAPPDDPDPDDCVRVCLPVVVQQDPVLSSVVSNVSLNSSLLSSLCVVVVQWDDDPDPGIYHYPCVSRCQLRVDVVSVVVSVVSSSVVSSSSSVSSSCQSSVVDAGAGDVPVLQVQLQVLCVVVVHDGDDCVQPRGVSSSSSSNSVSRDPDDD